Protein AF-0000000068494413 (afdb_homodimer)

Solvent-accessible surface area (backbone atoms only — not comparable to full-atom values): 14839 Å² total; per-residue (Å²): 131,69,35,33,61,30,37,35,32,35,27,62,82,74,73,39,47,40,54,65,33,49,34,35,34,33,69,80,35,75,51,68,90,61,82,79,59,76,64,54,73,66,50,68,52,55,26,34,41,51,22,38,87,73,5,30,30,54,61,69,45,56,41,85,82,59,50,70,68,59,30,54,66,50,29,35,54,95,82,32,62,74,40,69,54,39,11,26,34,34,38,38,38,39,47,34,64,51,34,48,76,71,72,38,80,54,41,33,58,36,46,52,51,43,34,51,37,53,84,78,54,72,81,64,42,29,46,40,35,43,32,46,50,52,32,40,35,37,36,73,42,126,130,70,35,34,61,29,38,34,32,35,27,63,83,73,73,39,47,40,54,66,32,48,34,34,36,33,69,78,34,75,49,67,91,60,82,79,60,75,65,52,75,68,49,69,53,55,24,35,40,52,22,37,87,73,5,29,32,52,60,68,45,57,41,85,83,61,50,71,69,58,30,55,64,51,29,36,53,95,81,32,61,73,39,68,54,38,12,26,34,34,39,37,38,40,47,33,64,51,34,49,76,71,73,38,79,55,42,33,59,36,46,52,51,42,36,51,37,51,85,78,52,70,80,65,42,28,46,38,35,44,32,47,51,52,34,39,36,38,36,73,42,128

Structure (mmCIF, N/CA/C/O backbone):
data_AF-0000000068494413-model_v1
#
loop_
_entity.id
_entity.type
_entity.pdbx_description
1 polymer '5-hydroxyisourate hydrolase'
#
loop_
_atom_site.group_PDB
_atom_site.id
_atom_site.type_symbol
_atom_site.label_atom_id
_atom_site.label_alt_id
_atom_site.label_comp_id
_atom_site.label_asym_id
_atom_site.label_entity_id
_atom_site.label_seq_id
_atom_site.pdbx_PDB_ins_code
_atom_site.Cartn_x
_atom_site.Cartn_y
_atom_site.Cartn_z
_atom_site.occupancy
_atom_site.B_iso_or_equiv
_atom_site.auth_seq_id
_atom_site.auth_comp_id
_atom_site.auth_asym_id
_atom_site.auth_atom_id
_atom_site.pdbx_PDB_model_num
ATOM 1 N N . MET A 1 1 ? -5.133 26.609 8.57 1 76.12 1 MET A N 1
ATOM 2 C CA . MET A 1 1 ? -4.301 26.047 7.516 1 76.12 1 MET A CA 1
ATOM 3 C C . MET A 1 1 ? -4.484 24.531 7.441 1 76.12 1 MET A C 1
ATOM 5 O O . MET A 1 1 ? -4.77 23.875 8.453 1 76.12 1 MET A O 1
ATOM 9 N N . ALA A 1 2 ? -4.41 23.938 6.238 1 83.38 2 ALA A N 1
ATOM 10 C CA . ALA A 1 2 ? -4.594 22.5 6.082 1 83.38 2 ALA A CA 1
ATOM 11 C C . ALA A 1 2 ? -3.562 21.719 6.895 1 83.38 2 ALA A C 1
ATOM 13 O O . ALA A 1 2 ? -2.525 22.266 7.273 1 83.38 2 ALA A O 1
ATOM 14 N N . ASP A 1 3 ? -3.924 20.531 7.266 1 95 3 ASP A N 1
ATOM 15 C CA . ASP A 1 3 ? -3.002 19.641 7.984 1 95 3 ASP A CA 1
ATOM 16 C C . ASP A 1 3 ? -1.733 19.406 7.168 1 95 3 ASP A C 1
ATOM 18 O O . ASP A 1 3 ? -1.715 19.625 5.957 1 95 3 ASP A O 1
ATOM 22 N N . PRO A 1 4 ? -0.658 19.031 7.848 1 95.94 4 PRO A N 1
ATOM 23 C CA . PRO A 1 4 ? 0.634 18.875 7.176 1 95.94 4 PRO A CA 1
ATOM 24 C C . PRO A 1 4 ? 0.603 17.797 6.094 1 95.94 4 PRO A C 1
ATOM 26 O O . PRO A 1 4 ? 1.42 17.828 5.168 1 95.94 4 PRO A O 1
ATOM 29 N N . VAL A 1 5 ? -0.248 16.812 6.141 1 97.69 5 VAL A N 1
ATOM 30 C CA . VAL A 1 5 ? -0.446 15.797 5.113 1 97.69 5 VAL A CA 1
ATOM 31 C C . VAL A 1 5 ? -1.891 15.836 4.621 1 97.69 5 VAL A C 1
ATOM 33 O O . VAL A 1 5 ? -2.828 15.766 5.422 1 97.69 5 VAL A O 1
ATOM 36 N N . THR A 1 6 ? -2.092 15.961 3.367 1 98 6 THR A N 1
ATOM 37 C CA . THR A 1 6 ? -3.414 15.977 2.752 1 98 6 THR A CA 1
ATOM 38 C C . THR A 1 6 ? -3.502 14.938 1.639 1 98 6 THR A C 1
ATOM 40 O O . THR A 1 6 ? -2.48 14.422 1.184 1 98 6 THR A O 1
ATOM 43 N N . CYS A 1 7 ? -4.676 14.586 1.292 1 97.62 7 CYS A N 1
ATOM 44 C CA . CYS A 1 7 ? -4.895 13.594 0.243 1 97.62 7 CYS A CA 1
ATOM 45 C C . CYS A 1 7 ? -5.996 14.039 -0.711 1 97.62 7 CYS A C 1
ATOM 47 O O . CYS A 1 7 ? -6.762 14.953 -0.396 1 97.62 7 CYS A O 1
ATOM 49 N N . HIS A 1 8 ? -6.004 13.422 -1.854 1 98.38 8 HIS A N 1
ATOM 50 C CA . HIS A 1 8 ? -7.031 13.578 -2.877 1 98.38 8 HIS A CA 1
ATOM 51 C C . HIS A 1 8 ? -7.258 12.281 -3.637 1 98.38 8 HIS A C 1
ATOM 53 O O . HIS A 1 8 ? -6.305 11.672 -4.133 1 98.38 8 HIS A O 1
ATOM 59 N N . ILE A 1 9 ? -8.5 11.828 -3.652 1 98.81 9 ILE A N 1
ATOM 60 C CA . ILE A 1 9 ? -8.836 10.656 -4.445 1 98.81 9 ILE A CA 1
ATOM 61 C C . ILE A 1 9 ? -9.656 11.07 -5.664 1 98.81 9 ILE A C 1
ATOM 63 O O . ILE A 1 9 ? -10.711 11.688 -5.527 1 98.81 9 ILE A O 1
ATOM 67 N N . LEU A 1 10 ? -9.125 10.844 -6.801 1 98.81 10 LEU A N 1
ATOM 68 C CA . LEU A 1 10 ? -9.875 10.953 -8.047 1 98.81 10 LEU A CA 1
ATOM 69 C C . LEU A 1 10 ? -10.289 9.578 -8.555 1 98.81 10 LEU A C 1
ATOM 71 O O . LEU A 1 10 ? -9.445 8.703 -8.766 1 98.81 10 LEU A O 1
ATOM 75 N N . ASP A 1 11 ? -11.594 9.352 -8.711 1 98.44 11 ASP A N 1
ATOM 76 C CA . ASP A 1 11 ? -12.102 8.156 -9.391 1 98.44 11 ASP A CA 1
ATOM 77 C C . ASP A 1 11 ? -11.992 8.297 -10.906 1 98.44 11 ASP A C 1
ATOM 79 O O . ASP A 1 11 ? -12.812 8.961 -11.531 1 98.44 11 ASP A O 1
ATOM 83 N N . THR A 1 12 ? -11.078 7.641 -11.43 1 97.94 12 THR A N 1
ATOM 84 C CA . THR A 1 12 ? -10.773 7.832 -12.836 1 97.94 12 THR A CA 1
ATOM 85 C C . THR A 1 12 ? -11.797 7.117 -13.719 1 97.94 12 THR A C 1
ATOM 87 O O . THR A 1 12 ? -11.898 7.395 -14.914 1 97.94 12 THR A O 1
ATOM 90 N N . THR A 1 13 ? -12.586 6.148 -13.172 1 96.38 13 THR A N 1
ATOM 91 C CA . THR A 1 13 ? -13.648 5.5 -13.938 1 96.38 13 THR A CA 1
ATOM 92 C C . THR A 1 13 ? -14.805 6.465 -14.195 1 96.38 13 THR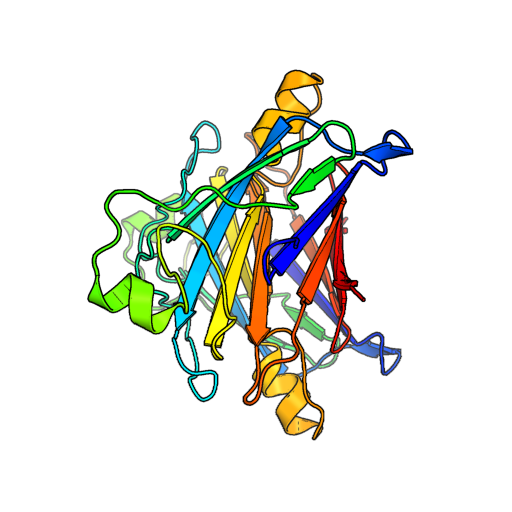 A C 1
ATOM 94 O O . THR A 1 13 ? -15.539 6.312 -15.164 1 96.38 13 THR A O 1
ATOM 97 N N . LYS A 1 14 ? -14.891 7.438 -13.367 1 96.38 14 LYS A N 1
ATOM 98 C CA . LYS A 1 14 ? -15.984 8.398 -13.445 1 96.38 14 LYS A CA 1
ATOM 99 C C . LYS A 1 14 ? -15.477 9.781 -13.852 1 96.38 14 LYS A C 1
ATOM 101 O O . LYS A 1 14 ? -16.25 10.656 -14.227 1 96.38 14 LYS A O 1
ATOM 106 N N . GLY A 1 15 ? -14.211 10.016 -13.734 1 97.31 15 GLY A N 1
ATOM 107 C CA . GLY A 1 15 ? -13.648 11.344 -13.93 1 97.31 15 GLY A CA 1
ATOM 108 C C . GLY A 1 15 ? -14.07 12.336 -12.859 1 97.31 15 GLY A C 1
ATOM 109 O O . GLY A 1 15 ? -14.266 13.516 -13.148 1 97.31 15 GLY A O 1
ATOM 110 N N . LYS A 1 16 ? -14.266 11.82 -11.648 1 98.12 16 LYS A N 1
ATOM 111 C CA . LYS A 1 16 ? -14.766 12.648 -10.562 1 98.12 16 LYS A CA 1
ATOM 112 C C . LYS A 1 16 ? -14.055 12.328 -9.25 1 98.12 16 LYS A C 1
ATOM 114 O O . LYS A 1 16 ? -13.539 11.227 -9.07 1 98.12 16 LYS A O 1
ATOM 119 N N . PRO A 1 17 ? -14.078 13.305 -8.312 1 98.56 17 PRO A N 1
ATOM 120 C CA . PRO A 1 17 ? -13.531 13.023 -6.98 1 98.56 17 PRO A CA 1
ATOM 121 C C . PRO A 1 17 ? -14.305 11.93 -6.246 1 98.56 17 PRO A C 1
ATOM 123 O O . PRO A 1 17 ? -15.523 11.82 -6.406 1 98.56 17 PRO A O 1
ATOM 126 N N . ALA A 1 18 ? -13.656 11.094 -5.562 1 98.56 18 ALA A N 1
ATOM 127 C CA . ALA A 1 18 ? -14.297 10.07 -4.742 1 98.56 18 ALA A CA 1
ATOM 128 C C . ALA A 1 18 ? -14.742 10.648 -3.398 1 98.56 18 ALA A C 1
ATOM 130 O O . ALA A 1 18 ? -13.914 10.953 -2.543 1 98.56 18 ALA A O 1
ATOM 131 N N . PHE A 1 19 ? -15.977 10.773 -3.172 1 97.94 19 PHE A N 1
ATOM 132 C CA . PHE A 1 19 ? -16.594 11.328 -1.974 1 97.94 19 PHE A CA 1
ATOM 133 C C . PHE A 1 19 ? -16.844 10.234 -0.938 1 97.94 19 PHE A C 1
ATOM 135 O O . PHE A 1 19 ? -17.172 9.102 -1.288 1 97.94 19 PHE A O 1
ATOM 142 N N . ASP A 1 20 ? -16.594 10.547 0.355 1 98.19 20 ASP A N 1
ATOM 143 C CA . ASP A 1 20 ? -17.016 9.75 1.504 1 98.19 20 ASP A CA 1
ATOM 144 C C . ASP A 1 20 ? -16.219 8.453 1.604 1 98.19 20 ASP A C 1
ATOM 146 O O . ASP A 1 20 ? -16.766 7.414 1.995 1 98.19 20 ASP A O 1
ATOM 150 N N . VAL A 1 21 ? -15.023 8.445 1.211 1 98.12 21 VAL A N 1
ATOM 151 C CA . VAL A 1 21 ? -14.133 7.309 1.411 1 98.12 21 VAL A CA 1
ATOM 152 C C . VAL A 1 21 ? -13.516 7.379 2.807 1 98.12 21 VAL A C 1
ATOM 154 O O . VAL A 1 21 ? -12.93 8.398 3.186 1 98.12 21 VAL A O 1
ATOM 157 N N . ASP A 1 22 ? -13.617 6.305 3.617 1 97.19 22 ASP A N 1
ATOM 158 C CA . ASP A 1 22 ? -12.961 6.211 4.918 1 97.19 22 ASP A CA 1
ATOM 159 C C . ASP A 1 22 ? -11.453 6.07 4.766 1 97.19 22 ASP A C 1
ATOM 161 O O . ASP A 1 22 ? -10.977 5.219 4.012 1 97.19 22 ASP A O 1
ATOM 165 N N . CYS A 1 23 ? -10.703 6.91 5.484 1 97.94 23 CYS A N 1
ATOM 166 C CA . CYS A 1 23 ? -9.25 6.875 5.434 1 97.94 23 CYS A CA 1
ATOM 167 C C . CYS A 1 23 ? -8.656 6.93 6.84 1 97.94 23 CYS A C 1
ATOM 169 O O . CYS A 1 23 ? -9.289 7.438 7.766 1 97.94 23 CYS A O 1
ATOM 171 N N . ALA A 1 24 ? -7.48 6.352 6.98 1 97.06 24 ALA A N 1
ATOM 172 C CA . ALA A 1 24 ? -6.727 6.359 8.234 1 97.06 24 ALA A CA 1
ATOM 173 C C . ALA A 1 24 ? -5.25 6.66 7.98 1 97.06 24 ALA A C 1
ATOM 175 O O . ALA A 1 24 ? -4.691 6.254 6.961 1 97.06 24 ALA A O 1
ATOM 176 N N . ILE A 1 25 ? -4.656 7.352 8.898 1 96.94 25 ILE A N 1
ATOM 177 C CA . ILE A 1 25 ? -3.234 7.66 8.773 1 96.94 25 ILE A CA 1
ATOM 178 C C . ILE A 1 25 ? -2.486 7.145 10.008 1 96.94 25 ILE A C 1
ATOM 180 O O . ILE A 1 25 ? -2.986 7.246 11.133 1 96.94 25 ILE A O 1
ATOM 184 N N . PHE A 1 26 ? -1.31 6.562 9.727 1 95.5 26 PHE A N 1
ATOM 185 C CA . PHE A 1 26 ? -0.462 5.883 10.703 1 95.5 26 PHE A CA 1
ATOM 186 C C . PHE A 1 26 ? 0.95 6.457 10.68 1 95.5 26 PHE A C 1
ATOM 188 O O . PHE A 1 26 ? 1.398 6.98 9.656 1 95.5 26 PHE A O 1
ATOM 195 N N . GLN A 1 27 ? 1.569 6.406 11.789 1 94.5 27 GLN A N 1
ATOM 196 C CA . GLN A 1 27 ? 3.027 6.445 11.82 1 94.5 27 GLN A CA 1
ATOM 197 C C . GLN A 1 27 ? 3.609 5.059 12.086 1 94.5 27 GLN A C 1
ATOM 199 O O . GLN A 1 27 ? 3.367 4.469 13.141 1 94.5 27 GLN A O 1
ATOM 204 N N . LEU A 1 28 ? 4.324 4.578 11.125 1 92.56 28 LEU A N 1
ATOM 205 C CA . LEU A 1 28 ? 4.875 3.234 11.25 1 92.56 28 LEU A CA 1
ATOM 206 C C .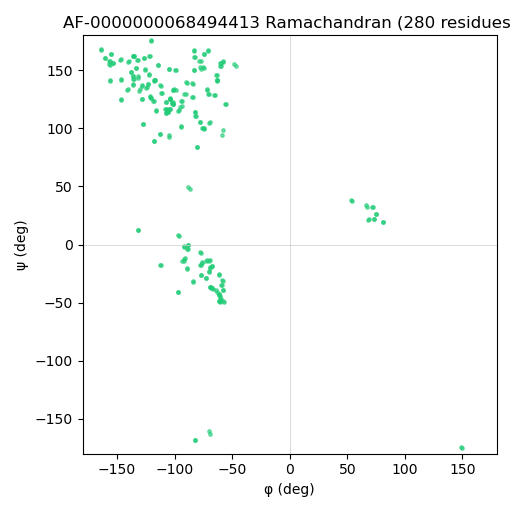 LEU A 1 28 ? 6.188 3.254 12.031 1 92.56 28 LEU A C 1
ATOM 208 O O . LEU A 1 28 ? 6.539 2.273 12.688 1 92.56 28 LEU A O 1
ATOM 212 N N . SER A 1 29 ? 6.926 4.34 11.898 1 92.81 29 SER A N 1
ATOM 213 C CA . SER A 1 29 ? 8.188 4.566 12.594 1 92.81 29 SER A CA 1
ATOM 214 C C . SER A 1 29 ? 8.492 6.059 12.703 1 92.81 29 SER A C 1
ATOM 216 O O . SER A 1 29 ? 8.289 6.812 11.758 1 92.81 29 SER A O 1
ATOM 218 N N . PRO A 1 30 ? 9.047 6.473 13.875 1 93.25 30 PRO A N 1
ATOM 219 C CA . PRO A 1 30 ? 9.445 7.879 14 1 93.25 30 PRO A CA 1
ATOM 220 C C . PRO A 1 30 ? 10.758 8.188 13.297 1 93.25 30 PRO A C 1
ATOM 222 O O . PRO A 1 30 ? 11.148 9.352 13.188 1 93.25 30 PRO A O 1
ATOM 225 N N . SER A 1 31 ? 11.391 7.145 12.812 1 92.38 31 SER A N 1
ATOM 226 C CA . SER A 1 31 ? 12.664 7.305 12.109 1 92.38 31 SER A CA 1
ATOM 227 C C . SER A 1 31 ? 12.586 6.75 10.695 1 92.38 31 SER A C 1
ATOM 229 O O . SER A 1 31 ? 11.922 5.738 10.453 1 92.38 31 SER A O 1
ATOM 231 N N . VAL A 1 32 ? 13.328 7.434 9.789 1 90.31 32 VAL A N 1
ATOM 232 C CA . VAL A 1 32 ? 13.406 6.961 8.406 1 90.31 32 VAL A CA 1
ATOM 233 C C . VAL A 1 32 ? 14.609 6.031 8.242 1 90.31 32 VAL A C 1
ATOM 235 O O . VAL A 1 32 ? 14.758 5.379 7.211 1 90.31 32 VAL A O 1
ATOM 238 N N . ASP A 1 33 ? 15.492 6.055 9.25 1 84.94 33 ASP A N 1
ATOM 239 C CA . ASP A 1 33 ? 16.703 5.227 9.211 1 84.94 33 ASP A CA 1
ATOM 240 C C . ASP A 1 33 ? 16.422 3.842 9.797 1 84.94 33 ASP A C 1
ATOM 242 O O . ASP A 1 33 ? 17.062 3.441 10.781 1 84.94 33 ASP A O 1
ATOM 246 N N . VAL A 1 34 ? 15.414 3.211 9.375 1 79.19 34 VAL A N 1
ATOM 247 C CA . VAL A 1 34 ? 15.031 1.873 9.812 1 79.19 34 VAL A CA 1
ATOM 248 C C . VAL A 1 34 ? 14.625 1.031 8.602 1 79.19 34 VAL A C 1
ATOM 250 O O . VAL A 1 34 ? 14.227 1.57 7.566 1 79.19 34 VAL A O 1
ATOM 253 N N . VAL A 1 35 ? 15 -0.133 8.711 1 72.19 35 VAL A N 1
ATOM 254 C CA . VAL A 1 35 ? 14.484 -1.085 7.73 1 72.19 35 VAL A CA 1
ATOM 255 C C . VAL A 1 35 ? 13.242 -1.777 8.281 1 72.19 35 VAL A C 1
ATOM 257 O O . VAL A 1 35 ? 13.32 -2.5 9.281 1 72.19 35 VAL A O 1
ATOM 260 N N . LEU A 1 36 ? 12.148 -1.303 7.816 1 70.25 36 LEU A N 1
ATOM 261 C CA . LEU A 1 36 ? 10.938 -2.014 8.211 1 70.25 36 LEU A CA 1
ATOM 262 C C . LEU A 1 36 ? 10.812 -3.332 7.457 1 70.25 36 LEU A C 1
ATOM 264 O O . LEU A 1 36 ? 10.578 -3.34 6.242 1 70.25 36 LEU A O 1
ATOM 268 N N . ASP A 1 37 ? 11.156 -4.328 8.109 1 76.25 37 ASP A N 1
ATOM 269 C CA . ASP A 1 37 ? 11.078 -5.656 7.508 1 76.25 37 ASP A CA 1
ATOM 270 C C . ASP A 1 37 ? 9.625 -6.078 7.312 1 76.25 37 ASP A C 1
ATOM 272 O O . ASP A 1 37 ? 8.734 -5.234 7.176 1 76.25 37 ASP A O 1
ATOM 276 N N . ASN A 1 38 ? 9.406 -7.293 7.121 1 74.12 38 ASN A N 1
ATOM 277 C CA . ASN A 1 38 ? 8.094 -7.824 6.77 1 74.12 38 ASN A CA 1
ATOM 278 C C . ASN A 1 38 ? 7.133 -7.77 7.949 1 74.12 38 ASN A C 1
ATOM 280 O O . ASN A 1 38 ? 5.918 -7.879 7.773 1 74.12 38 ASN A O 1
ATOM 284 N N . GLU A 1 39 ? 7.727 -7.52 9.125 1 65.69 39 GLU A N 1
ATOM 285 C CA . GLU A 1 39 ? 6.848 -7.477 10.289 1 65.69 39 GLU A CA 1
ATOM 286 C C . GLU A 1 39 ? 6.617 -6.043 10.758 1 65.69 39 GLU A C 1
ATOM 288 O O . GLU A 1 39 ? 7.57 -5.328 11.078 1 65.69 39 GLU A O 1
ATOM 293 N N . ILE A 1 40 ? 5.613 -5.5 10.273 1 63.56 40 ILE A N 1
ATOM 294 C CA . ILE A 1 40 ? 5.262 -4.184 10.789 1 63.56 40 ILE A CA 1
ATOM 295 C C . ILE A 1 40 ? 4.25 -4.332 11.922 1 63.56 40 ILE A C 1
ATOM 297 O O . ILE A 1 40 ? 3.33 -5.148 11.844 1 63.56 40 ILE A O 1
ATOM 301 N N . GLY A 1 41 ? 4.594 -3.906 13.062 1 60.69 41 GLY A N 1
ATOM 302 C CA . GLY A 1 41 ? 3.711 -4.008 14.211 1 60.69 41 GLY A CA 1
ATOM 303 C C . GLY A 1 41 ? 2.299 -3.529 13.93 1 60.69 41 GLY A C 1
ATOM 304 O O . GLY A 1 41 ? 2.023 -3 12.844 1 60.69 41 GLY A O 1
ATOM 305 N N . ASN A 1 42 ? 1.448 -4.105 14.75 1 62.75 42 ASN A N 1
ATOM 306 C CA . ASN A 1 42 ? 0.066 -3.637 14.758 1 62.75 42 ASN A CA 1
ATOM 307 C C . ASN A 1 42 ? -0.022 -2.15 15.094 1 62.75 42 ASN A C 1
ATOM 309 O O . ASN A 1 42 ? 0.204 -1.754 16.234 1 62.75 42 ASN A O 1
ATOM 313 N N . GLU A 1 43 ? -0.062 -1.424 14.07 1 73.38 43 GLU A N 1
ATOM 314 C CA . GLU A 1 43 ? -0.164 -0.002 14.383 1 73.38 43 GLU A CA 1
ATOM 315 C C . GLU A 1 43 ? -1.607 0.483 14.281 1 73.38 43 GLU A C 1
ATOM 317 O O . GLU A 1 43 ? -2.357 0.039 13.414 1 73.38 43 GLU A O 1
ATOM 322 N N . ARG A 1 44 ? -1.95 1.166 15.273 1 87.88 44 ARG A N 1
ATOM 323 C CA . ARG A 1 44 ? -3.213 1.897 15.258 1 87.88 44 ARG A CA 1
ATOM 324 C C . ARG A 1 44 ? -3.051 3.258 14.594 1 87.88 44 ARG A C 1
ATOM 326 O O . ARG A 1 44 ? -2.039 3.936 14.789 1 87.88 44 ARG A O 1
ATOM 333 N N . PRO A 1 45 ? -4.102 3.564 13.797 1 94.88 45 PRO A N 1
ATOM 334 C CA . PRO A 1 45 ? -4.016 4.914 13.242 1 94.88 45 PRO A CA 1
ATOM 335 C C . PRO A 1 45 ? -4.07 6.004 14.312 1 94.88 45 PRO A C 1
ATOM 337 O O . PRO A 1 45 ? -4.77 5.848 15.312 1 94.88 45 PRO A O 1
ATOM 340 N N . PHE A 1 46 ? -3.371 7.066 14.109 1 95.75 46 PHE A N 1
ATOM 341 C CA . PHE A 1 46 ? -3.445 8.172 15.062 1 95.75 46 PHE A CA 1
ATOM 342 C C . PHE A 1 46 ? -4.523 9.164 14.648 1 95.75 46 PHE A C 1
ATOM 344 O O . PHE A 1 46 ? -4.906 10.039 15.438 1 95.75 46 PHE A O 1
ATOM 351 N N . ALA A 1 47 ? -5.016 9.031 13.445 1 97.06 47 ALA A N 1
ATOM 352 C CA . ALA A 1 47 ? -6.102 9.898 12.984 1 97.06 47 ALA A CA 1
ATOM 353 C C . ALA A 1 47 ? -6.887 9.234 11.859 1 97.06 47 ALA A C 1
ATOM 355 O O . ALA A 1 47 ? -6.398 8.312 11.211 1 97.06 47 ALA A O 1
ATOM 356 N N . VAL A 1 48 ? -8.102 9.648 11.648 1 97.12 48 VAL A N 1
ATOM 357 C CA . VAL A 1 48 ? -8.977 9.164 10.586 1 97.12 48 VAL A CA 1
ATOM 358 C C . VAL A 1 48 ? -9.68 10.344 9.922 1 97.12 48 VAL A C 1
ATOM 360 O O . VAL A 1 48 ? -9.68 11.453 10.453 1 97.12 48 VAL A O 1
ATOM 363 N N . ALA A 1 49 ? -10.195 10.117 8.758 1 98.12 49 ALA A N 1
ATOM 364 C CA . ALA A 1 49 ? -11.008 11.109 8.062 1 98.12 49 ALA A CA 1
ATOM 365 C C . ALA A 1 49 ? -11.797 10.477 6.922 1 98.12 49 ALA A C 1
ATOM 367 O O . ALA A 1 49 ? -11.594 9.297 6.602 1 98.12 49 ALA A O 1
ATOM 368 N N . LYS A 1 50 ? -12.734 11.211 6.395 1 98.31 50 LYS A N 1
ATOM 369 C CA . LYS A 1 50 ? -13.43 10.891 5.148 1 98.31 50 LYS A CA 1
ATOM 370 C C . LYS A 1 50 ? -13.172 11.961 4.09 1 98.31 50 LYS A C 1
ATOM 372 O O . LYS A 1 50 ? -13.086 13.148 4.406 1 98.31 50 LYS A O 1
ATOM 377 N N . THR A 1 51 ? -13.023 11.477 2.865 1 98.69 51 THR A N 1
ATOM 378 C CA . THR A 1 51 ? -12.883 12.469 1.808 1 98.69 51 THR A CA 1
ATOM 379 C C . THR A 1 51 ? -14.156 13.312 1.69 1 98.69 51 THR A C 1
ATOM 381 O O . THR A 1 51 ? -15.266 12.805 1.843 1 98.69 51 THR A O 1
ATOM 384 N N . ASN A 1 52 ? -13.961 14.586 1.44 1 98.44 52 ASN A N 1
ATOM 385 C CA . ASN A 1 52 ? -15.094 15.484 1.242 1 98.44 52 ASN A CA 1
ATOM 386 C C . ASN A 1 52 ? -15.617 15.414 -0.188 1 98.44 52 ASN A C 1
ATOM 388 O O . ASN A 1 52 ? -15.273 14.5 -0.938 1 98.44 52 ASN A O 1
ATOM 392 N N . ASP A 1 53 ? -16.5 16.375 -0.561 1 97.81 53 ASP A N 1
ATOM 393 C CA . ASP A 1 53 ? -17.172 16.328 -1.855 1 97.81 53 ASP A CA 1
ATOM 394 C C . ASP A 1 53 ? -16.188 16.594 -2.994 1 97.81 53 ASP A C 1
ATOM 396 O O . ASP A 1 53 ? -16.484 16.312 -4.156 1 97.81 53 ASP A O 1
ATOM 400 N N . ASP A 1 54 ? -14.984 17.094 -2.697 1 98.19 54 ASP A N 1
ATOM 401 C CA . ASP A 1 54 ? -13.922 17.266 -3.682 1 98.19 54 ASP A CA 1
ATOM 402 C C . ASP A 1 54 ? -12.953 16.078 -3.658 1 98.19 54 ASP A C 1
ATOM 404 O O . ASP A 1 54 ? -11.883 16.141 -4.27 1 98.19 54 ASP A O 1
ATOM 408 N N . GLY A 1 55 ? -13.297 15.047 -2.896 1 98.69 55 GLY A N 1
ATOM 409 C CA . GLY A 1 55 ? -12.43 13.883 -2.795 1 98.69 55 GLY A CA 1
ATOM 410 C C . GLY A 1 55 ? -11.18 14.133 -1.975 1 98.69 55 GLY A C 1
ATOM 411 O O . GLY A 1 55 ? -10.172 13.445 -2.145 1 98.69 55 GLY A O 1
ATOM 412 N N . ARG A 1 56 ? -11.211 15.164 -1.082 1 98.62 56 ARG A N 1
ATOM 413 C CA . ARG A 1 56 ? -10.016 15.602 -0.367 1 98.62 56 ARG A CA 1
ATOM 414 C C . ARG A 1 56 ? -10.156 15.352 1.131 1 98.62 56 ARG A C 1
ATOM 416 O O . ARG A 1 56 ? -11.266 15.219 1.646 1 98.62 56 ARG A O 1
ATOM 423 N N . ILE A 1 57 ? -9.055 15.211 1.774 1 98.19 57 ILE A N 1
ATOM 424 C CA . ILE A 1 57 ? -8.914 15.273 3.225 1 98.19 57 ILE A CA 1
ATOM 425 C C . ILE A 1 57 ? -8 16.422 3.607 1 98.19 57 ILE A C 1
ATOM 427 O O . ILE A 1 57 ? -6.777 16.266 3.654 1 98.19 57 ILE A O 1
ATOM 431 N N . PRO A 1 58 ? -8.562 17.578 3.803 1 96.94 58 PRO A N 1
ATOM 432 C CA . PRO A 1 58 ? -7.734 18.688 4.238 1 96.94 58 PRO A CA 1
ATOM 433 C C . PRO A 1 58 ? -7.379 18.625 5.723 1 96.94 58 PRO A C 1
ATOM 435 O O . PRO A 1 58 ? -6.375 19.203 6.148 1 96.94 58 PRO A O 1
ATOM 438 N N . TYR A 1 59 ? -8.281 17.938 6.496 1 96.88 59 TYR A N 1
ATOM 439 C CA . TYR A 1 59 ? -8.102 17.844 7.941 1 96.88 59 TYR A CA 1
ATOM 440 C C . TYR A 1 59 ? -8.375 16.438 8.43 1 96.88 59 TYR A C 1
ATOM 442 O O . TYR A 1 59 ? -9.344 15.797 8.008 1 96.88 59 TYR A O 1
ATOM 450 N N . TRP A 1 60 ? -7.551 16 9.289 1 97.88 60 TRP A N 1
ATOM 451 C CA . TRP A 1 60 ? -7.707 14.688 9.922 1 97.88 60 TRP A CA 1
ATOM 452 C C . TRP A 1 60 ? -8.352 14.828 11.297 1 97.88 60 TRP A C 1
ATOM 454 O O . TRP A 1 60 ? -8.203 15.852 11.961 1 97.88 60 TRP A O 1
ATOM 464 N N . ILE A 1 61 ? -9.078 13.805 11.68 1 97.5 61 ILE A N 1
ATOM 465 C CA . ILE A 1 61 ? -9.641 13.727 13.023 1 97.5 61 ILE A CA 1
ATOM 466 C C . ILE A 1 61 ? -8.734 12.883 13.914 1 97.5 61 ILE A C 1
ATOM 468 O O . ILE A 1 61 ? -8.633 11.664 13.742 1 97.5 61 ILE A O 1
ATOM 472 N N . ILE A 1 62 ? -8.172 13.508 14.898 1 97.56 62 ILE A N 1
ATOM 473 C CA . ILE A 1 62 ? -7.203 12.859 15.773 1 97.56 62 ILE A CA 1
ATOM 474 C C . ILE A 1 62 ? -7.914 11.852 16.672 1 97.56 62 ILE A C 1
ATOM 476 O O . ILE A 1 62 ? -8.992 12.125 17.203 1 97.56 62 ILE A O 1
ATOM 480 N N . ASP A 1 63 ? -7.305 10.672 16.734 1 95.75 63 ASP A N 1
ATOM 481 C CA . ASP A 1 63 ? -7.82 9.688 17.688 1 95.75 63 ASP A CA 1
ATOM 482 C C . ASP A 1 63 ? -7.852 10.25 19.109 1 95.75 63 ASP A C 1
ATOM 484 O O . ASP A 1 63 ? -6.809 10.586 19.672 1 95.75 63 ASP A O 1
ATOM 488 N N . PRO A 1 64 ? -8.969 10.289 19.703 1 93.69 64 PRO A N 1
ATOM 489 C CA . PRO A 1 64 ? -9.039 10.859 21.062 1 93.69 64 PRO A CA 1
ATOM 490 C C . PRO A 1 64 ? -8.305 10.008 22.094 1 93.69 64 PRO A C 1
ATOM 492 O O . PRO A 1 64 ? -8.023 10.484 23.203 1 93.69 64 PRO A O 1
ATOM 495 N N . LYS A 1 65 ? -8.023 8.758 21.828 1 93.31 65 LYS A N 1
ATOM 496 C CA . LYS A 1 65 ? -7.363 7.863 22.766 1 93.31 65 LYS A CA 1
ATOM 497 C C . LYS A 1 65 ? -5.848 7.953 22.641 1 93.31 65 LYS A C 1
ATOM 499 O O . LYS A 1 65 ? -5.117 7.27 23.359 1 93.31 65 LYS A O 1
ATOM 504 N N . LEU A 1 66 ? -5.426 8.805 21.719 1 93.88 66 LEU A N 1
ATOM 505 C CA . LEU A 1 66 ? -3.984 8.961 21.562 1 93.88 66 LEU A CA 1
ATOM 506 C C . LEU A 1 66 ? -3.355 9.555 22.812 1 93.88 66 LEU A C 1
ATOM 508 O O . LEU A 1 66 ? -3.818 10.586 23.312 1 93.88 66 LEU A O 1
ATOM 512 N N . ASN A 1 67 ? -2.32 8.906 23.312 1 92.31 67 ASN A N 1
ATOM 513 C CA . ASN A 1 67 ? -1.709 9.422 24.531 1 92.31 67 ASN A CA 1
ATOM 514 C C . ASN A 1 67 ? -0.875 10.672 24.266 1 92.31 67 ASN A C 1
ATOM 516 O O . ASN A 1 67 ? -0.529 10.953 23.109 1 92.31 67 ASN A O 1
ATOM 520 N N . LYS A 1 68 ? -0.554 11.398 25.359 1 93.06 68 LYS A N 1
ATOM 521 C CA . LYS A 1 68 ? 0.111 12.695 25.266 1 93.06 68 LYS A CA 1
ATOM 522 C C . LYS A 1 68 ? 1.502 12.547 24.641 1 93.06 68 LYS A C 1
ATOM 524 O O . LYS A 1 68 ? 1.932 13.391 23.859 1 93.06 68 LYS A O 1
ATOM 529 N N . GLY A 1 69 ? 2.26 11.523 24.984 1 94.12 69 GLY A N 1
ATOM 530 C CA . GLY A 1 69 ? 3.584 11.289 24.438 1 94.12 69 GLY A CA 1
ATOM 531 C C . GLY A 1 69 ? 3.58 11.117 22.922 1 94.12 69 GLY A C 1
ATOM 532 O O . GLY A 1 69 ? 4.398 11.711 22.219 1 94.12 69 GLY A O 1
ATOM 533 N N . LYS A 1 70 ? 2.639 10.289 22.531 1 94.19 70 LYS A N 1
ATOM 534 C CA . LYS A 1 70 ? 2.521 10.062 21.094 1 94.19 70 LYS A CA 1
ATOM 535 C C . LYS A 1 70 ? 2.062 11.328 20.375 1 94.19 70 LYS A C 1
ATOM 537 O O . LYS A 1 70 ? 2.479 11.594 19.234 1 94.19 70 LYS A O 1
ATOM 542 N N . GLN A 1 71 ? 1.199 12.086 20.922 1 95.06 71 GLN A N 1
ATOM 543 C CA . GLN A 1 71 ? 0.779 13.359 20.359 1 95.06 71 GLN A CA 1
ATOM 544 C C . GLN A 1 71 ? 1.971 14.289 20.156 1 95.06 71 GLN A C 1
ATOM 546 O O . GLN A 1 71 ? 2.133 14.875 19.078 1 95.06 71 GLN A O 1
ATOM 551 N N . GLU A 1 72 ? 2.75 14.414 21.156 1 94.62 72 GLU A N 1
ATOM 552 C CA . GLU A 1 72 ? 3.932 15.266 21.078 1 94.62 72 GLU A CA 1
ATOM 553 C C . GLU A 1 72 ? 4.891 14.781 19.984 1 94.62 72 GLU A C 1
ATOM 555 O O . GLU A 1 72 ? 5.414 15.586 19.219 1 94.62 72 GLU A O 1
ATOM 560 N N . GLU A 1 73 ? 5.113 13.508 19.922 1 95.19 73 GLU A N 1
ATOM 561 C CA . GLU A 1 73 ? 5.996 12.906 18.922 1 95.19 73 GLU A CA 1
ATOM 562 C C . GLU A 1 73 ? 5.52 13.211 17.516 1 95.19 73 GLU A C 1
ATOM 564 O O . GLU A 1 73 ? 6.332 13.422 16.609 1 95.19 73 GLU A O 1
ATOM 569 N N . LEU A 1 74 ? 4.238 13.273 17.359 1 96.06 74 LEU A N 1
ATOM 570 C CA . LEU A 1 74 ? 3.637 13.414 16.047 1 96.06 74 LEU A CA 1
ATOM 571 C C . LEU A 1 74 ? 3.418 14.883 15.703 1 96.06 74 LEU A C 1
ATOM 573 O O . LEU A 1 74 ? 2.924 15.211 14.617 1 96.06 74 LEU A O 1
ATOM 577 N N . GLY A 1 75 ? 3.766 15.773 16.641 1 95.62 75 GLY A N 1
ATOM 578 C CA . GLY A 1 75 ? 3.578 17.203 16.406 1 95.62 75 GLY A CA 1
ATOM 579 C C . GLY A 1 75 ? 2.131 17.641 16.516 1 95.62 75 GLY A C 1
ATOM 580 O O . GLY A 1 75 ? 1.713 18.594 15.867 1 95.62 75 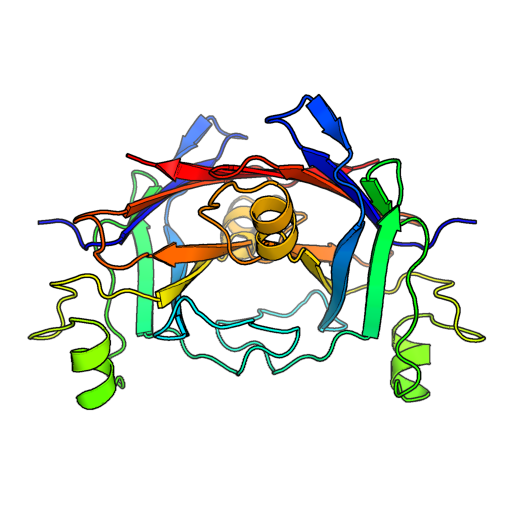GLY A O 1
ATOM 581 N N . ILE A 1 76 ? 1.313 16.906 17.297 1 96.25 76 ILE A N 1
ATOM 582 C CA . ILE A 1 76 ? -0.091 17.219 17.547 1 96.25 76 ILE A CA 1
ATOM 583 C C . ILE A 1 76 ? -0.223 18.047 18.812 1 96.25 76 ILE A C 1
ATOM 585 O O . ILE A 1 76 ? 0.329 17.688 19.859 1 96.25 76 ILE A O 1
ATOM 589 N N . LYS A 1 77 ? -0.832 19.203 18.688 1 93.75 77 LYS A N 1
ATOM 590 C CA . LYS A 1 77 ? -1.1 20.109 19.797 1 93.75 77 LYS A CA 1
ATOM 591 C C . LYS A 1 77 ? -2.557 20.562 19.797 1 93.75 77 LYS A C 1
ATOM 593 O O . LYS A 1 77 ? -3.092 20.953 18.766 1 93.75 77 LYS A O 1
ATOM 598 N N . ASP A 1 78 ? -3.174 20.484 20.969 1 91.75 78 ASP A N 1
ATOM 599 C CA . ASP A 1 78 ? -4.562 20.906 21.141 1 91.75 78 ASP A CA 1
ATOM 600 C C . ASP A 1 78 ? -5.473 20.203 20.141 1 91.75 78 ASP A C 1
ATOM 602 O O . ASP A 1 78 ? -6.277 20.844 19.453 1 91.75 78 ASP A O 1
ATOM 606 N N . ASP A 1 79 ? -5.207 18.891 19.844 1 89.31 79 ASP A N 1
ATOM 607 C CA . ASP A 1 79 ? -5.98 18 19 1 89.31 79 ASP A CA 1
ATOM 608 C C . ASP A 1 79 ? -5.91 18.422 17.531 1 89.31 79 ASP A C 1
ATOM 610 O O . ASP A 1 79 ? -6.824 18.141 16.75 1 89.31 79 ASP A O 1
ATOM 614 N N . LYS A 1 80 ? -4.871 19.141 17.297 1 93.75 80 LYS A N 1
ATOM 615 C CA . LYS A 1 80 ? -4.609 19.547 15.914 1 93.75 80 LYS A CA 1
ATOM 616 C C . LYS A 1 80 ? -3.213 19.125 15.469 1 93.75 80 LYS A C 1
ATOM 618 O O . LYS A 1 80 ? -2.25 19.25 16.234 1 93.75 80 LYS A O 1
ATOM 623 N N . TRP A 1 81 ? -3.184 18.594 14.32 1 95.94 81 TRP A N 1
ATOM 624 C CA . TRP A 1 81 ? -1.884 18.25 13.75 1 95.94 81 TRP A CA 1
ATOM 625 C C . TRP A 1 81 ? -1.158 19.5 13.25 1 95.94 81 TRP A C 1
ATOM 627 O O . TRP A 1 81 ? -1.369 19.922 12.109 1 95.94 81 TRP A O 1
ATOM 637 N N . LYS A 1 82 ? -0.247 20.016 13.977 1 92.5 82 LYS A N 1
ATOM 638 C CA . LYS A 1 82 ? 0.32 21.344 13.742 1 92.5 82 LYS A CA 1
ATOM 639 C C . LYS A 1 82 ? 1.63 21.25 12.961 1 92.5 82 LYS A C 1
ATOM 641 O O . LYS A 1 82 ? 1.901 22.078 12.094 1 92.5 82 LYS A O 1
ATOM 646 N N . THR A 1 83 ? 2.408 20.266 13.336 1 93.38 83 THR A N 1
ATOM 647 C CA . THR A 1 83 ? 3.723 20.125 12.719 1 93.38 83 THR A CA 1
ATOM 648 C C . THR A 1 83 ? 3.963 18.688 12.266 1 93.38 83 THR A C 1
ATOM 650 O O . THR A 1 83 ? 3.549 17.75 12.945 1 93.38 83 THR A O 1
ATOM 653 N N . LEU A 1 84 ? 4.621 18.625 11.156 1 95 84 LEU A N 1
ATOM 654 C CA . LEU A 1 84 ? 4.988 17.312 10.648 1 95 84 LEU A CA 1
ATOM 655 C C . LEU A 1 84 ? 6.359 16.891 11.172 1 95 84 LEU A C 1
ATOM 657 O O . LEU A 1 84 ? 7.305 17.672 11.148 1 95 84 LEU A O 1
ATOM 661 N N . THR A 1 85 ? 6.465 15.703 11.719 1 96.38 85 THR A N 1
ATOM 662 C CA . THR A 1 85 ? 7.734 15.148 12.18 1 96.38 85 THR A CA 1
ATOM 663 C C . THR A 1 85 ? 8.25 14.086 11.211 1 96.38 85 THR A C 1
ATOM 665 O O . THR A 1 85 ? 7.465 13.461 10.5 1 96.38 85 THR A O 1
ATOM 668 N N . PRO A 1 86 ? 9.555 13.938 11.141 1 96.62 86 PRO A N 1
ATOM 669 C CA . PRO A 1 86 ? 10.109 12.898 10.273 1 96.62 86 PRO A CA 1
ATOM 670 C C . PRO A 1 86 ? 9.648 11.492 10.664 1 96.62 86 PRO A C 1
ATOM 672 O O . PRO A 1 86 ? 9.281 11.258 11.812 1 96.62 86 PRO A O 1
ATOM 675 N N . GLY A 1 87 ? 9.688 10.586 9.672 1 96.06 87 GLY A N 1
ATOM 676 C CA . GLY A 1 87 ? 9.32 9.195 9.938 1 96.06 87 GLY A CA 1
ATOM 677 C C . GLY A 1 87 ? 8.711 8.508 8.734 1 96.06 87 GLY A C 1
ATOM 678 O O . GLY A 1 87 ? 8.758 9.031 7.621 1 96.06 87 GLY A O 1
ATOM 679 N N . ILE A 1 88 ? 8.273 7.309 8.953 1 95.5 88 ILE A N 1
ATOM 680 C CA . ILE A 1 88 ? 7.559 6.516 7.961 1 95.5 88 ILE A CA 1
ATOM 681 C C . ILE A 1 88 ? 6.066 6.504 8.281 1 95.5 88 ILE A C 1
ATOM 683 O O . ILE A 1 88 ? 5.672 6.164 9.398 1 95.5 88 ILE A O 1
ATOM 687 N N . TYR A 1 89 ? 5.285 6.891 7.309 1 95.81 89 TYR A N 1
ATOM 688 C CA . TYR A 1 89 ? 3.846 7.027 7.48 1 95.81 89 TYR A CA 1
ATOM 689 C C . TYR A 1 89 ? 3.092 6.145 6.492 1 95.81 89 TYR A C 1
ATOM 691 O O . TYR A 1 89 ? 3.674 5.648 5.527 1 95.81 89 TYR A O 1
ATOM 699 N N . LYS A 1 90 ? 1.85 5.941 6.812 1 96.44 90 LYS A N 1
ATOM 700 C CA . LYS A 1 90 ? 0.934 5.18 5.969 1 96.44 90 LYS A CA 1
ATOM 701 C C . LYS A 1 90 ? -0.457 5.805 5.961 1 96.44 90 LYS A C 1
ATOM 703 O O . LYS A 1 90 ? -0.963 6.219 7.004 1 96.44 90 LYS A O 1
ATOM 708 N N . ILE A 1 91 ? -0.999 5.934 4.809 1 97.19 91 ILE A N 1
ATOM 709 C CA . ILE A 1 91 ? -2.426 6.211 4.695 1 97.19 91 ILE A CA 1
ATOM 710 C C . ILE A 1 91 ? -3.145 4.996 4.121 1 97.19 91 ILE A C 1
ATOM 712 O O . ILE A 1 91 ? -2.697 4.414 3.127 1 97.19 91 ILE A O 1
ATOM 716 N N . ARG A 1 92 ? -4.211 4.582 4.762 1 96.88 92 ARG A N 1
ATOM 717 C CA . ARG A 1 92 ? -5.094 3.535 4.258 1 96.88 92 ARG A CA 1
ATOM 718 C C . ARG A 1 92 ? -6.379 4.129 3.697 1 96.88 92 ARG A C 1
ATOM 720 O O . ARG A 1 92 ? -7.07 4.887 4.383 1 96.88 92 ARG A O 1
ATOM 727 N N . PHE A 1 93 ? -6.699 3.822 2.496 1 97.69 93 PHE A N 1
ATOM 728 C CA . PHE A 1 93 ? -7.945 4.203 1.837 1 97.69 93 PHE A CA 1
ATOM 729 C C . PHE A 1 93 ? -8.883 3.006 1.719 1 97.69 93 PHE A C 1
ATOM 731 O O . PHE A 1 93 ? -8.602 2.064 0.973 1 97.69 93 PHE A O 1
ATOM 738 N N . HIS A 1 94 ? -9.977 3.027 2.377 1 96.5 94 HIS A N 1
ATOM 739 C CA . HIS A 1 94 ? -10.953 1.943 2.314 1 96.5 94 HIS A CA 1
ATOM 740 C C . HIS A 1 94 ? -11.82 2.055 1.065 1 96.5 94 HIS A C 1
ATOM 742 O O . HIS A 1 94 ? -13 2.393 1.154 1 96.5 94 HIS A O 1
ATOM 748 N N . VAL A 1 95 ? -11.289 1.534 -0.003 1 97.06 95 VAL A N 1
ATOM 749 C CA . VAL A 1 95 ? -11.883 1.83 -1.305 1 97.06 95 VAL A CA 1
ATOM 750 C C . VAL A 1 95 ? -12.969 0.81 -1.623 1 97.06 95 VAL A C 1
ATOM 752 O O . VAL A 1 95 ? -13.82 1.047 -2.484 1 97.06 95 VAL A O 1
ATOM 755 N N . LYS A 1 96 ? -12.945 -0.332 -1 1 95.56 96 LYS A N 1
ATOM 756 C CA . LYS A 1 96 ? -13.938 -1.363 -1.285 1 95.56 96 LYS A CA 1
ATOM 757 C C . LYS A 1 96 ? -15.352 -0.869 -0.979 1 95.56 96 LYS A C 1
ATOM 759 O O . LYS A 1 96 ? -16.266 -1.04 -1.79 1 95.56 96 LYS A O 1
ATOM 764 N N . LYS A 1 97 ? -15.484 -0.293 0.195 1 93.38 97 LYS A N 1
ATOM 765 C CA . LYS A 1 97 ? -16.797 0.225 0.58 1 93.38 97 LYS A CA 1
ATOM 766 C C . LYS A 1 97 ? -17.297 1.252 -0.43 1 93.38 97 LYS A C 1
ATOM 768 O O . LYS A 1 97 ? -18.484 1.282 -0.753 1 93.38 97 LYS A O 1
ATOM 773 N N . TYR A 1 98 ? -16.453 2.053 -0.912 1 96.19 98 TYR A N 1
ATOM 774 C CA . TYR A 1 98 ? -16.781 3.082 -1.892 1 96.19 98 TYR A CA 1
ATOM 775 C C . TYR A 1 98 ? -17.328 2.461 -3.172 1 96.19 98 TYR A C 1
ATOM 777 O O . TYR A 1 98 ? -18.391 2.865 -3.662 1 96.19 98 TYR A O 1
ATOM 785 N N . PHE A 1 99 ? -16.672 1.492 -3.715 1 95.81 99 PHE A N 1
ATOM 786 C CA . PHE A 1 99 ? -17.078 0.847 -4.953 1 95.81 99 PHE A CA 1
ATOM 787 C C . PHE A 1 99 ? -18.359 0.035 -4.738 1 95.81 99 PHE A C 1
ATOM 789 O O . PHE A 1 99 ? -19.219 -0.021 -5.617 1 95.81 99 PHE A O 1
ATOM 796 N N . GLN A 1 100 ? -18.453 -0.57 -3.582 1 93.69 100 GLN A N 1
ATOM 797 C CA . GLN A 1 100 ? -19.641 -1.352 -3.27 1 93.69 100 GLN A CA 1
ATOM 798 C C . GLN A 1 100 ? -20.891 -0.476 -3.275 1 93.69 100 GLN A C 1
ATOM 800 O O . GLN A 1 100 ? -21.938 -0.889 -3.768 1 93.69 100 GLN A O 1
ATOM 805 N N . LYS A 1 101 ? -20.766 0.708 -2.703 1 94.44 101 LYS A N 1
ATOM 806 C CA . LYS A 1 101 ? -21.875 1.654 -2.688 1 94.44 101 LYS A CA 1
ATOM 807 C C . LYS A 1 101 ? -22.328 1.997 -4.105 1 94.44 101 LYS A C 1
ATOM 809 O O . LYS A 1 101 ? -23.5 2.262 -4.34 1 94.44 101 LYS A O 1
ATOM 814 N N . ALA A 1 102 ? -21.391 1.958 -5.008 1 92.81 102 ALA A N 1
ATOM 815 C CA . ALA A 1 102 ? -21.688 2.277 -6.402 1 92.81 102 ALA A CA 1
ATOM 816 C C . ALA A 1 102 ? -22.109 1.027 -7.176 1 92.81 102 ALA A C 1
ATOM 818 O O . ALA A 1 102 ? -22.328 1.087 -8.383 1 92.81 102 ALA A O 1
ATOM 819 N N . GLY A 1 103 ? -22.078 -0.184 -6.52 1 94.38 103 GLY A N 1
ATOM 820 C CA . GLY A 1 103 ? -22.5 -1.424 -7.152 1 94.38 103 GLY A CA 1
ATOM 821 C C . GLY A 1 103 ? -21.438 -2.029 -8.047 1 94.38 103 GLY A C 1
ATOM 822 O O . GLY A 1 103 ? -21.734 -2.762 -8.984 1 94.38 103 GLY A O 1
ATOM 823 N N . THR A 1 104 ? -20.266 -1.632 -7.832 1 94.62 104 THR A N 1
ATOM 824 C CA . THR A 1 104 ? -19.156 -2.137 -8.648 1 94.62 104 THR A CA 1
ATOM 825 C C . THR A 1 104 ? -18.156 -2.895 -7.789 1 94.62 104 THR A C 1
ATOM 827 O O . THR A 1 104 ? -17.875 -2.5 -6.652 1 94.62 104 THR A O 1
ATOM 830 N N . ALA A 1 105 ? -17.609 -3.994 -8.336 1 93.81 105 ALA A N 1
ATOM 831 C CA . ALA A 1 105 ? -16.562 -4.746 -7.66 1 93.81 105 ALA A CA 1
ATOM 832 C C . ALA A 1 105 ? -15.203 -4.059 -7.812 1 93.81 105 ALA A C 1
ATOM 834 O O . ALA A 1 105 ? -15.031 -3.199 -8.68 1 93.81 105 ALA A O 1
ATOM 835 N N . THR A 1 106 ? -14.352 -4.344 -6.969 1 96.19 106 THR A N 1
ATOM 836 C CA . THR A 1 106 ? -12.992 -3.818 -7.047 1 96.19 106 THR A CA 1
ATOM 837 C C . THR A 1 106 ? -11.977 -4.906 -6.715 1 96.19 106 THR A C 1
ATOM 839 O O . THR A 1 106 ? -12.273 -5.828 -5.949 1 96.19 106 THR A O 1
ATOM 842 N N . PHE A 1 107 ? -10.836 -4.809 -7.316 1 97.56 107 PHE A N 1
ATOM 843 C CA . PHE A 1 107 ? -9.719 -5.719 -7.082 1 97.56 107 PHE A CA 1
ATOM 844 C C . PHE A 1 107 ? -9.031 -5.398 -5.758 1 97.56 107 PHE A C 1
ATOM 846 O O . PHE A 1 107 ? -8.281 -6.223 -5.227 1 97.56 107 PHE A O 1
ATOM 853 N N . PHE A 1 108 ? -9.266 -4.215 -5.145 1 97.38 108 PHE A N 1
ATOM 854 C CA . PHE A 1 108 ? -8.555 -3.725 -3.967 1 97.38 108 PHE A CA 1
ATOM 855 C C . PHE A 1 108 ? -9.508 -3.584 -2.785 1 97.38 108 PHE A C 1
ATOM 857 O O . PHE A 1 108 ? -10.375 -2.709 -2.781 1 97.38 108 PHE A O 1
ATOM 864 N N . PRO A 1 109 ? -9.336 -4.324 -1.735 1 95.62 109 PRO A N 1
ATOM 865 C CA . PRO A 1 109 ? -10.172 -4.121 -0.548 1 95.62 109 PRO A CA 1
ATOM 866 C C . PRO A 1 109 ? -9.883 -2.799 0.158 1 95.62 109 PRO A C 1
ATOM 868 O O . PRO A 1 109 ? -10.805 -2.146 0.653 1 95.62 109 PRO A O 1
ATOM 871 N N . PHE A 1 110 ? -8.648 -2.414 0.191 1 96.38 110 PHE A N 1
ATOM 872 C CA . PHE A 1 110 ? -8.141 -1.104 0.581 1 96.38 110 PHE A CA 1
ATOM 873 C C . PHE A 1 110 ? -6.785 -0.836 -0.06 1 96.38 110 PHE A C 1
ATOM 875 O O . PHE A 1 110 ? -6.191 -1.729 -0.671 1 96.38 110 PHE A O 1
ATOM 882 N N . VAL A 1 111 ? -6.391 0.406 -0.045 1 97.56 111 VAL A N 1
ATOM 883 C CA . VAL A 1 111 ? -5.098 0.816 -0.59 1 97.56 111 VAL A CA 1
ATOM 884 C C . VAL A 1 111 ? -4.242 1.426 0.516 1 97.56 111 VAL A C 1
ATOM 886 O O . VAL A 1 111 ? -4.684 2.332 1.225 1 97.56 111 VAL A O 1
ATOM 889 N N . ASP A 1 112 ? -3.092 0.891 0.719 1 96.5 112 ASP A N 1
ATOM 890 C CA . ASP A 1 112 ? -2.111 1.471 1.631 1 96.5 112 ASP A CA 1
ATOM 891 C C . ASP A 1 112 ? -1.021 2.215 0.863 1 96.5 112 ASP A C 1
ATOM 893 O O . ASP A 1 112 ? -0.379 1.646 -0.023 1 96.5 112 ASP A O 1
ATOM 897 N N . ILE A 1 113 ? -0.887 3.447 1.144 1 98.06 113 ILE A N 1
ATOM 898 C CA . ILE A 1 113 ? 0.241 4.207 0.616 1 98.06 113 ILE A CA 1
ATOM 899 C C . ILE A 1 113 ? 1.236 4.5 1.737 1 98.06 113 ILE A C 1
ATOM 901 O O . ILE A 1 113 ? 0.918 5.219 2.688 1 98.06 113 ILE A O 1
ATOM 905 N N . ILE A 1 114 ? 2.426 3.916 1.649 1 96.69 114 ILE A N 1
ATOM 906 C CA . ILE A 1 114 ? 3.488 4.121 2.627 1 96.69 114 ILE A CA 1
ATOM 907 C C . ILE A 1 114 ? 4.512 5.113 2.08 1 96.69 114 ILE A C 1
ATOM 909 O O . ILE A 1 114 ? 4.934 5.004 0.926 1 96.69 114 ILE A O 1
ATOM 913 N N . PHE A 1 115 ? 4.891 6.066 2.883 1 97.31 115 PHE A N 1
ATOM 914 C CA . PHE A 1 115 ? 5.824 7.086 2.422 1 97.31 115 PHE A CA 1
ATOM 915 C C . PHE A 1 115 ? 6.727 7.547 3.559 1 97.31 115 PHE A C 1
ATOM 917 O O . PHE A 1 115 ? 6.406 7.344 4.734 1 97.31 115 PHE A O 1
ATOM 924 N N . GLN A 1 116 ? 7.824 8.109 3.188 1 96.31 116 GLN A N 1
ATOM 925 C CA . GLN A 1 116 ? 8.781 8.578 4.188 1 96.31 116 GLN A CA 1
ATOM 926 C C . GLN A 1 116 ? 8.883 10.102 4.18 1 96.31 116 GLN A C 1
ATOM 928 O O . GLN A 1 116 ? 8.867 10.727 3.115 1 96.31 116 GLN A O 1
ATOM 933 N N . ILE A 1 117 ? 8.922 10.648 5.309 1 96.12 117 ILE A N 1
ATOM 934 C CA . ILE A 1 117 ? 9.172 12.07 5.539 1 96.12 117 ILE A CA 1
ATOM 935 C C . ILE A 1 117 ? 10.586 12.258 6.094 1 96.12 117 ILE A C 1
ATOM 937 O O . ILE A 1 117 ? 10.867 11.883 7.238 1 96.12 117 ILE A O 1
ATOM 941 N N . ASP A 1 118 ? 11.398 12.914 5.352 1 94.19 118 ASP A N 1
ATOM 942 C CA . ASP A 1 118 ? 12.805 13.055 5.715 1 94.19 118 ASP A CA 1
ATOM 943 C C . ASP A 1 118 ? 13 14.195 6.711 1 94.19 118 ASP A C 1
ATOM 945 O O . ASP A 1 118 ? 12.086 14.992 6.938 1 94.19 118 ASP A O 1
ATOM 949 N N . ASP A 1 119 ? 14.188 14.219 7.289 1 93.12 119 ASP A N 1
ATOM 950 C CA . ASP A 1 119 ? 14.602 15.273 8.219 1 93.12 119 ASP A CA 1
ATOM 951 C C . ASP A 1 119 ? 15.523 16.281 7.539 1 93.12 119 ASP A C 1
ATOM 953 O O . ASP A 1 119 ? 16.609 15.922 7.074 1 93.12 119 ASP A O 1
ATOM 957 N N . PRO A 1 120 ? 15.172 17.5 7.523 1 93.88 120 PRO A N 1
ATOM 958 C CA . PRO A 1 120 ? 13.938 18.109 8.008 1 93.88 120 PRO A CA 1
ATOM 959 C C . PRO A 1 120 ? 12.766 17.906 7.043 1 93.88 120 PRO A C 1
ATOM 961 O O . PRO A 1 120 ? 12.977 17.781 5.832 1 93.88 120 PRO A O 1
ATOM 964 N N . PRO A 1 121 ? 11.633 17.906 7.59 1 93.88 121 PRO A N 1
ATOM 965 C CA . PRO A 1 121 ? 10.469 17.781 6.707 1 93.88 121 PRO A CA 1
ATOM 966 C C . PRO A 1 121 ? 10.148 19.062 5.957 1 93.88 121 PRO A C 1
ATOM 968 O O . PRO A 1 121 ? 10.484 20.156 6.426 1 93.88 121 PRO A O 1
ATOM 971 N N . GLU A 1 122 ? 9.531 18.844 4.789 1 91.81 122 GLU A N 1
ATOM 972 C CA . GLU A 1 122 ? 8.836 19.969 4.188 1 91.81 122 GLU A CA 1
ATOM 973 C C . GLU A 1 122 ? 7.578 20.328 4.973 1 91.81 122 GLU A C 1
ATOM 975 O O . GLU A 1 122 ? 7.133 19.562 5.824 1 91.81 122 GLU A O 1
ATOM 980 N N . ASN A 1 123 ? 7.027 21.453 4.695 1 87.19 123 ASN A N 1
ATOM 981 C CA . ASN A 1 123 ? 5.887 21.938 5.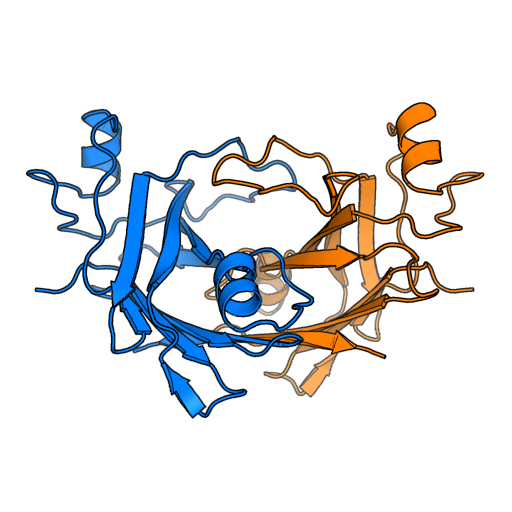461 1 87.19 123 ASN A CA 1
ATOM 982 C C . ASN A 1 123 ? 4.613 21.156 5.137 1 87.19 123 ASN A C 1
ATOM 984 O O . ASN A 1 123 ? 3.693 21.094 5.953 1 87.19 123 ASN A O 1
ATOM 988 N N . HIS A 1 124 ? 4.605 20.672 3.904 1 93.94 124 HIS A N 1
ATOM 989 C CA . HIS A 1 124 ? 3.359 20.031 3.48 1 93.94 124 HIS A CA 1
ATOM 990 C C . HIS A 1 124 ? 3.627 18.875 2.521 1 93.94 124 HIS A C 1
ATOM 992 O O . HIS A 1 124 ? 4.5 18.969 1.657 1 93.94 124 HIS A O 1
ATOM 998 N N . TYR A 1 125 ? 2.846 17.844 2.676 1 96.75 125 TYR A N 1
ATOM 999 C CA . TYR A 1 125 ? 2.871 16.688 1.785 1 96.75 125 TYR A CA 1
ATOM 1000 C C . TYR A 1 125 ? 1.472 16.359 1.276 1 96.75 125 TYR A C 1
ATOM 1002 O O . TYR A 1 125 ? 0.531 16.25 2.064 1 96.75 125 TYR A O 1
ATOM 1010 N N . HIS A 1 126 ? 1.339 16.297 -0.026 1 97.75 126 HIS A N 1
ATOM 1011 C CA . HIS A 1 126 ? 0.087 15.914 -0.664 1 97.75 126 HIS A CA 1
ATOM 1012 C C . HIS A 1 126 ? 0.188 14.523 -1.274 1 97.75 126 HIS A C 1
ATOM 1014 O O . HIS A 1 126 ? 1.087 14.258 -2.074 1 97.75 126 HIS A O 1
ATOM 1020 N N . ILE A 1 127 ? -0.694 13.578 -0.868 1 98.38 127 ILE A N 1
ATOM 1021 C CA . ILE A 1 127 ? -0.688 12.195 -1.318 1 98.38 127 ILE A CA 1
ATOM 1022 C C . ILE A 1 127 ? -1.934 11.922 -2.16 1 98.38 127 ILE A C 1
ATOM 1024 O O . ILE A 1 127 ? -2.977 11.531 -1.628 1 98.38 127 ILE A O 1
ATOM 1028 N N . PRO A 1 128 ? -1.82 12.023 -3.441 1 98.5 128 PRO A N 1
ATOM 1029 C CA . PRO A 1 128 ? -2.959 11.734 -4.316 1 98.5 128 PRO A CA 1
ATOM 1030 C C . PRO A 1 128 ? -3.119 10.242 -4.602 1 98.5 128 PRO A C 1
ATOM 1032 O O . PRO A 1 128 ? -2.133 9.5 -4.602 1 98.5 128 PRO A O 1
ATOM 1035 N N . LEU A 1 129 ? -4.363 9.844 -4.816 1 98.81 129 LEU A N 1
ATOM 1036 C CA . LEU A 1 129 ? -4.738 8.516 -5.277 1 98.81 129 LEU A CA 1
ATOM 1037 C C . LEU A 1 129 ? -5.637 8.594 -6.508 1 98.81 129 LEU A C 1
ATOM 1039 O O . LEU A 1 129 ? -6.797 8.992 -6.406 1 98.81 129 LEU A O 1
ATOM 1043 N N . LEU A 1 130 ? -5.07 8.32 -7.688 1 98.88 130 LEU A N 1
ATOM 1044 C CA . LEU A 1 130 ? -5.883 8.094 -8.875 1 98.88 130 LEU A CA 1
ATOM 1045 C C . LEU A 1 130 ? -6.391 6.66 -8.93 1 98.88 130 LEU A C 1
ATOM 1047 O O . LEU A 1 130 ? -5.602 5.723 -9.094 1 98.88 130 LEU A O 1
ATOM 1051 N N . LEU A 1 131 ? -7.68 6.492 -8.812 1 98.75 131 LEU A N 1
ATOM 1052 C CA . LEU A 1 131 ? -8.25 5.203 -8.438 1 98.75 131 LEU A CA 1
ATOM 1053 C C . LEU A 1 131 ? -9.203 4.699 -9.516 1 98.75 131 LEU A C 1
ATOM 1055 O O . LEU A 1 131 ? -10.055 5.453 -10 1 98.75 131 LEU A O 1
ATOM 1059 N N . SER A 1 132 ? -9.039 3.533 -9.984 1 98.25 132 SER A N 1
ATOM 1060 C CA . SER A 1 132 ? -10.055 2.729 -10.664 1 98.25 132 SER A CA 1
ATOM 1061 C C . SER A 1 132 ? -10.305 1.42 -9.93 1 98.25 132 SER A C 1
ATOM 1063 O O . SER A 1 132 ? -9.633 1.119 -8.938 1 98.25 132 SER A O 1
ATOM 1065 N N . ASN A 1 133 ? -11.273 0.616 -10.398 1 96.69 133 ASN A N 1
ATOM 1066 C CA . ASN A 1 133 ? -11.625 -0.627 -9.719 1 96.69 133 ASN A CA 1
ATOM 1067 C C . ASN A 1 133 ? -10.508 -1.661 -9.836 1 96.69 133 ASN A C 1
ATOM 1069 O O . ASN A 1 133 ? -10.453 -2.609 -9.047 1 96.69 133 ASN A O 1
ATOM 1073 N N . HIS A 1 134 ? -9.586 -1.459 -10.883 1 97.75 134 HIS A N 1
ATOM 1074 C CA . HIS A 1 134 ? -8.578 -2.492 -11.102 1 97.75 134 HIS A CA 1
ATOM 1075 C C . HIS A 1 134 ? -7.188 -1.885 -11.242 1 97.75 134 HIS A C 1
ATOM 1077 O O . HIS A 1 134 ? -6.25 -2.564 -11.664 1 97.75 134 HIS A O 1
ATOM 1083 N N . SER A 1 135 ? -7.074 -0.611 -10.891 1 98.56 135 SER A N 1
ATOM 1084 C CA . SER A 1 135 ? -5.777 0.052 -10.945 1 98.56 135 SER A CA 1
ATOM 1085 C C . SER A 1 135 ? -5.734 1.26 -10.016 1 98.56 135 SER A C 1
ATOM 1087 O O . SER A 1 135 ? -6.777 1.808 -9.648 1 98.56 135 SER A O 1
ATOM 1089 N N . TYR A 1 136 ? -4.527 1.595 -9.609 1 98.88 136 TYR A N 1
ATOM 1090 C CA . TYR A 1 136 ? -4.379 2.9 -8.977 1 98.88 136 TYR A CA 1
ATOM 1091 C C . TYR A 1 136 ? -2.957 3.426 -9.141 1 98.88 136 TYR A C 1
ATOM 1093 O O . TYR A 1 136 ? -2.037 2.662 -9.438 1 98.88 136 TYR A O 1
ATOM 1101 N N . THR A 1 137 ? -2.85 4.746 -9.062 1 98.75 137 THR A N 1
ATOM 1102 C CA . THR A 1 137 ? -1.599 5.496 -9.117 1 98.75 137 THR A CA 1
ATOM 1103 C C . THR A 1 137 ? -1.492 6.461 -7.941 1 98.75 137 THR A C 1
ATOM 1105 O O . THR A 1 137 ? -2.486 7.074 -7.543 1 98.75 137 THR A O 1
ATOM 1108 N N . THR A 1 138 ? -0.362 6.516 -7.371 1 98.81 138 THR A N 1
ATOM 1109 C CA . THR A 1 138 ? -0.057 7.539 -6.375 1 98.81 138 THR A CA 1
ATOM 1110 C C . THR A 1 138 ? 1.297 8.188 -6.66 1 98.81 138 THR A C 1
ATOM 1112 O O . THR A 1 138 ? 2.104 7.637 -7.414 1 98.81 138 THR A O 1
ATOM 1115 N N . TYR A 1 139 ? 1.486 9.367 -6.125 1 98.38 139 TYR A N 1
ATOM 1116 C CA . TYR A 1 139 ? 2.734 10.109 -6.262 1 98.38 139 TYR A CA 1
ATOM 1117 C C . TYR A 1 139 ? 2.855 11.172 -5.18 1 98.38 139 TYR A C 1
ATOM 1119 O O . TYR A 1 139 ? 1.884 11.469 -4.48 1 98.38 139 TYR A O 1
ATOM 1127 N N . ARG A 1 140 ? 4.055 11.602 -4.965 1 97.44 140 ARG A N 1
ATOM 1128 C CA . ARG A 1 140 ? 4.254 12.758 -4.098 1 97.44 140 ARG A CA 1
ATOM 1129 C C . ARG A 1 140 ? 3.746 14.031 -4.766 1 97.44 140 ARG A C 1
ATOM 1131 O O . ARG A 1 140 ? 4.371 14.547 -5.699 1 97.44 140 ARG A O 1
ATOM 1138 N N . GLY A 1 141 ? 2.572 14.477 -4.266 1 91.56 141 GLY A N 1
ATOM 1139 C CA . GLY A 1 141 ? 1.997 15.695 -4.824 1 91.56 141 GLY A CA 1
ATOM 1140 C C . GLY A 1 141 ? 2.59 16.953 -4.238 1 91.56 141 GLY A C 1
ATOM 1141 O O . GLY A 1 141 ? 3.314 16.906 -3.24 1 91.56 141 GLY A O 1
ATOM 1142 N N . SER A 1 142 ? 2.41 18.094 -4.945 1 83.19 142 SER A N 1
ATOM 1143 C CA . SER A 1 142 ? 2.871 19.406 -4.488 1 83.19 142 SER A CA 1
ATOM 1144 C C . SER A 1 142 ? 1.756 20.172 -3.779 1 83.19 142 SER A C 1
ATOM 1146 O O . SER A 1 142 ? 0.574 19.906 -4.012 1 83.19 142 SER A O 1
ATOM 1148 N N . MET B 1 1 ? 5.168 -24.703 -14.25 1 76.25 1 MET B N 1
ATOM 1149 C CA . MET B 1 1 ? 4.289 -23.547 -14.484 1 76.25 1 MET B CA 1
ATOM 1150 C C . MET B 1 1 ? 4.508 -22.469 -13.43 1 76.25 1 MET B C 1
ATOM 1152 O O . MET B 1 1 ? 4.863 -22.781 -12.289 1 76.25 1 MET B O 1
ATOM 1156 N N . ALA B 1 2 ? 4.379 -21.188 -13.789 1 83.56 2 ALA B N 1
ATOM 1157 C CA . ALA B 1 2 ? 4.594 -20.094 -12.844 1 83.56 2 ALA B CA 1
ATOM 1158 C C . ALA B 1 2 ? 3.625 -20.188 -11.672 1 83.56 2 ALA B C 1
ATOM 1160 O O . ALA B 1 2 ? 2.598 -20.875 -11.758 1 83.56 2 ALA B O 1
ATOM 1161 N N . ASP B 1 3 ? 4.023 -19.656 -10.57 1 95.06 3 ASP B N 1
ATOM 1162 C CA . ASP B 1 3 ? 3.164 -19.609 -9.391 1 95.06 3 ASP B CA 1
ATOM 1163 C C . ASP B 1 3 ? 1.859 -18.875 -9.695 1 95.06 3 ASP B C 1
ATOM 1165 O O . ASP B 1 3 ? 1.771 -18.125 -10.68 1 95.06 3 ASP B O 1
ATOM 1169 N N . PRO B 1 4 ? 0.836 -19.141 -8.914 1 96 4 PRO B N 1
ATOM 1170 C CA . PRO B 1 4 ? -0.486 -18.578 -9.18 1 96 4 PRO B CA 1
ATOM 1171 C C . PRO B 1 4 ? -0.491 -17.047 -9.125 1 96 4 PRO B C 1
ATOM 1173 O O . PRO B 1 4 ? -1.357 -16.406 -9.719 1 96 4 PRO B O 1
ATOM 1176 N N . VAL B 1 5 ? 0.383 -16.406 -8.414 1 97.69 5 VAL B N 1
ATOM 1177 C CA . VAL B 1 5 ? 0.546 -14.953 -8.375 1 97.69 5 VAL B CA 1
ATOM 1178 C C . VAL B 1 5 ? 1.96 -14.578 -8.812 1 97.69 5 VAL B C 1
ATOM 1180 O O . VAL B 1 5 ? 2.941 -15.094 -8.273 1 97.69 5 VAL B O 1
ATOM 1183 N N . THR B 1 6 ? 2.096 -13.727 -9.766 1 98 6 THR B N 1
ATOM 1184 C CA . THR B 1 6 ? 3.381 -13.25 -10.266 1 98 6 THR B CA 1
ATOM 1185 C C . THR B 1 6 ? 3.428 -11.727 -10.258 1 98 6 THR B C 1
ATOM 1187 O O . THR B 1 6 ? 2.393 -11.07 -10.133 1 98 6 THR B O 1
ATOM 1190 N N . CYS B 1 7 ? 4.59 -11.203 -10.305 1 97.62 7 CYS B N 1
ATOM 1191 C CA . CYS B 1 7 ? 4.77 -9.758 -10.297 1 97.62 7 CYS B CA 1
ATOM 1192 C C . CYS B 1 7 ? 5.805 -9.336 -11.336 1 97.62 7 CYS B C 1
ATOM 1194 O O . CYS B 1 7 ? 6.57 -10.164 -11.828 1 97.62 7 CYS B O 1
ATOM 1196 N N . HIS B 1 8 ? 5.77 -8.07 -11.656 1 98.38 8 HIS B N 1
ATOM 1197 C CA . HIS B 1 8 ? 6.734 -7.406 -12.523 1 98.38 8 HIS B CA 1
ATOM 1198 C C . HIS B 1 8 ? 6.949 -5.957 -12.094 1 98.38 8 HIS B C 1
ATOM 1200 O O . HIS B 1 8 ? 5.984 -5.203 -11.93 1 98.38 8 HIS B O 1
ATOM 1206 N N . ILE B 1 9 ? 8.195 -5.609 -11.852 1 98.81 9 ILE B N 1
ATOM 1207 C CA . ILE B 1 9 ? 8.516 -4.219 -11.547 1 98.81 9 ILE B CA 1
ATOM 1208 C C . ILE B 1 9 ? 9.258 -3.588 -12.719 1 98.81 9 ILE B C 1
ATOM 1210 O O . ILE B 1 9 ? 10.305 -4.082 -13.141 1 98.81 9 ILE B O 1
ATOM 1214 N N . LEU B 1 10 ? 8.672 -2.613 -13.297 1 98.75 10 LEU B N 1
ATOM 1215 C CA . LEU B 1 10 ? 9.352 -1.755 -14.258 1 98.75 10 LEU B CA 1
ATOM 1216 C C . LEU B 1 10 ? 9.773 -0.437 -13.617 1 98.75 10 LEU B C 1
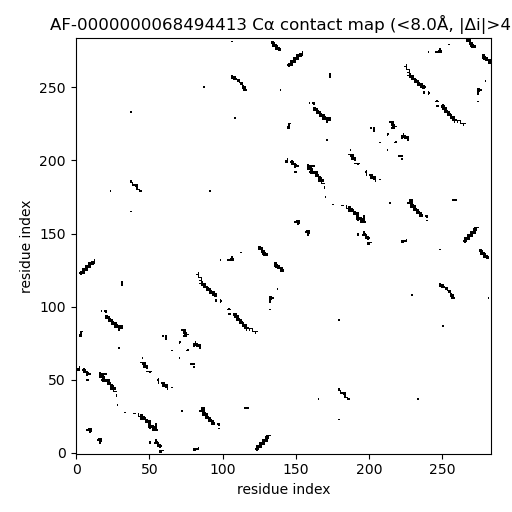ATOM 1218 O O . LEU B 1 10 ? 8.938 0.286 -13.07 1 98.75 10 LEU B O 1
ATOM 1222 N N . ASP B 1 11 ? 11.07 -0.135 -13.625 1 98.44 11 ASP B N 1
ATOM 1223 C CA . ASP B 1 11 ? 11.562 1.182 -13.227 1 98.44 11 ASP B CA 1
ATOM 1224 C C . ASP B 1 11 ? 11.359 2.199 -14.352 1 98.44 11 ASP B C 1
ATOM 1226 O O . ASP B 1 11 ? 12.133 2.23 -15.312 1 98.44 11 ASP B O 1
ATOM 1230 N N . THR B 1 12 ? 10.43 3.006 -14.164 1 98 12 THR B N 1
ATOM 1231 C CA . THR B 1 12 ? 10.039 3.904 -15.25 1 98 12 THR B CA 1
ATOM 1232 C C . THR B 1 12 ? 11.031 5.062 -15.367 1 98 12 THR B C 1
ATOM 1234 O O . THR B 1 12 ? 11.055 5.762 -16.391 1 98 12 THR B O 1
ATOM 1237 N N . THR B 1 13 ? 11.867 5.336 -14.328 1 96.38 13 THR B N 1
ATOM 1238 C CA . THR B 1 13 ? 12.898 6.367 -14.43 1 96.38 13 THR B CA 1
ATOM 1239 C C . THR B 1 13 ? 14.016 5.93 -15.375 1 96.38 13 THR B C 1
ATOM 1241 O O . THR B 1 13 ? 14.695 6.77 -15.969 1 96.38 13 THR B O 1
ATOM 1244 N N . LYS B 1 14 ? 14.141 4.668 -15.531 1 96.38 14 LYS B N 1
ATOM 1245 C CA . LYS B 1 14 ? 15.203 4.102 -16.359 1 96.38 14 LYS B CA 1
ATOM 1246 C C . LYS B 1 14 ? 14.641 3.455 -17.625 1 96.38 14 LYS B C 1
ATOM 1248 O O . LYS B 1 14 ? 15.383 3.158 -18.562 1 96.38 14 LYS B O 1
ATOM 1253 N N . GLY B 1 15 ? 13.391 3.172 -17.656 1 97.31 15 GLY B N 1
ATOM 1254 C CA . GLY B 1 15 ? 12.781 2.402 -18.719 1 97.31 15 GLY B CA 1
ATOM 1255 C C . GLY B 1 15 ? 13.25 0.958 -18.766 1 97.31 15 GLY B C 1
ATOM 1256 O O . GLY B 1 15 ? 13.398 0.373 -19.828 1 97.31 15 GLY B O 1
ATOM 1257 N N . LYS B 1 16 ? 13.508 0.425 -17.562 1 98.19 16 LYS B N 1
ATOM 1258 C CA . LYS B 1 16 ? 14.055 -0.926 -17.469 1 98.19 16 LYS B CA 1
ATOM 1259 C C . LYS B 1 16 ? 13.422 -1.691 -16.312 1 98.19 16 LYS B C 1
ATOM 1261 O O . LYS B 1 16 ? 12.945 -1.087 -15.352 1 98.19 16 LYS B O 1
ATOM 1266 N N . PRO B 1 17 ? 13.469 -3.037 -16.406 1 98.56 17 PRO B N 1
ATOM 1267 C CA . PRO B 1 17 ? 13.008 -3.838 -15.266 1 98.56 17 PRO B CA 1
ATOM 1268 C C . PRO B 1 17 ? 13.844 -3.615 -14.008 1 98.56 17 PRO B C 1
ATOM 1270 O O . PRO B 1 17 ? 15.055 -3.395 -14.094 1 98.56 17 PRO B O 1
ATOM 1273 N N . ALA B 1 18 ? 13.258 -3.576 -12.883 1 98.56 18 ALA B N 1
ATOM 1274 C CA . ALA B 1 18 ? 13.969 -3.469 -11.617 1 98.56 18 ALA B CA 1
ATOM 1275 C C . ALA B 1 18 ? 14.469 -4.832 -11.148 1 98.56 18 ALA B C 1
ATOM 1277 O O . ALA B 1 18 ? 13.68 -5.691 -10.75 1 98.56 18 ALA B O 1
ATOM 1278 N N . PHE B 1 19 ? 15.719 -5.055 -11.156 1 97.88 19 PHE B N 1
ATOM 1279 C CA . PHE B 1 19 ? 16.391 -6.293 -10.789 1 97.88 19 PHE B CA 1
ATOM 1280 C C . PHE B 1 19 ? 16.719 -6.309 -9.297 1 97.88 19 PHE B C 1
ATOM 1282 O O . PHE B 1 19 ? 17.047 -5.27 -8.719 1 97.88 19 PHE B O 1
ATOM 1289 N N . ASP B 1 20 ? 16.531 -7.469 -8.633 1 98.12 20 ASP B N 1
ATOM 1290 C CA . ASP B 1 20 ? 17.047 -7.758 -7.301 1 98.12 20 ASP B CA 1
ATOM 1291 C C . ASP B 1 20 ? 16.281 -6.973 -6.234 1 98.12 20 ASP B C 1
ATOM 1293 O O . ASP B 1 20 ? 16.875 -6.535 -5.242 1 98.12 20 ASP B O 1
ATOM 1297 N N . VAL B 1 21 ? 15.055 -6.719 -6.422 1 98 21 VAL B N 1
ATOM 1298 C CA . VAL B 1 21 ? 14.203 -6.117 -5.402 1 98 21 VAL B CA 1
ATOM 1299 C C . VAL B 1 21 ? 13.664 -7.207 -4.477 1 98 21 VAL B C 1
ATOM 1301 O O . VAL B 1 21 ? 13.07 -8.188 -4.938 1 98 21 VAL B O 1
ATOM 1304 N N . ASP B 1 22 ? 13.836 -7.066 -3.15 1 97.12 22 ASP B N 1
ATOM 1305 C CA . ASP B 1 22 ? 13.258 -7.977 -2.164 1 97.12 22 ASP B CA 1
ATOM 1306 C C . ASP B 1 22 ? 11.742 -7.805 -2.082 1 97.12 22 ASP B C 1
ATOM 1308 O O . ASP B 1 22 ? 11.242 -6.688 -1.937 1 97.12 22 ASP B O 1
ATOM 1312 N N . CYS B 1 23 ? 11.023 -8.93 -2.166 1 97.88 23 CYS B N 1
ATOM 1313 C CA . CYS B 1 23 ? 9.57 -8.914 -2.092 1 97.88 23 CYS B CA 1
ATOM 1314 C C . CYS B 1 23 ? 9.055 -9.992 -1.149 1 97.88 23 CYS B C 1
ATOM 1316 O O . CYS B 1 23 ? 9.727 -11 -0.926 1 97.88 23 CYS B O 1
ATOM 1318 N N . ALA B 1 24 ? 7.902 -9.727 -0.564 1 97 24 ALA B N 1
ATOM 1319 C CA . ALA B 1 24 ? 7.219 -10.672 0.32 1 97 24 ALA B CA 1
ATOM 1320 C C . ALA B 1 24 ? 5.727 -10.727 0.009 1 97 24 ALA B C 1
ATOM 1322 O O . ALA B 1 24 ? 5.121 -9.711 -0.35 1 97 24 ALA B O 1
ATOM 1323 N N . ILE B 1 25 ? 5.172 -11.883 0.156 1 96.88 25 ILE B N 1
ATOM 1324 C CA . ILE B 1 25 ? 3.738 -12.039 -0.075 1 96.88 25 ILE B CA 1
ATOM 1325 C C . ILE B 1 25 ? 3.072 -12.609 1.174 1 96.88 25 ILE B C 1
ATOM 1327 O O . ILE B 1 25 ? 3.631 -13.492 1.834 1 96.88 25 ILE B O 1
ATOM 1331 N N . PHE B 1 26 ? 1.893 -12.039 1.48 1 95.5 26 PHE B N 1
ATOM 1332 C CA . PHE B 1 26 ? 1.116 -12.32 2.684 1 95.5 26 PHE B CA 1
ATOM 1333 C C . PHE B 1 26 ? -0.308 -12.727 2.326 1 95.5 26 PHE B C 1
ATOM 1335 O O . PHE B 1 26 ? -0.821 -12.352 1.27 1 95.5 26 PHE B O 1
ATOM 1342 N N . GLN B 1 27 ? -0.871 -13.516 3.15 1 94.5 27 GLN B N 1
ATOM 1343 C CA . GLN B 1 27 ? -2.326 -13.602 3.223 1 94.5 27 GLN B CA 1
ATOM 1344 C C . GLN B 1 27 ? -2.859 -12.875 4.453 1 94.5 27 GLN B C 1
ATOM 1346 O O . GLN B 1 27 ? -2.551 -13.25 5.586 1 94.5 27 GLN B O 1
ATOM 1351 N N . LEU B 1 28 ? -3.615 -11.867 4.191 1 92.62 28 LEU B N 1
ATOM 1352 C CA . LEU B 1 28 ? -4.129 -11.07 5.297 1 92.62 28 LEU B CA 1
ATOM 1353 C C . LEU B 1 28 ? -5.395 -11.688 5.875 1 92.62 28 LEU B C 1
ATOM 1355 O O . LEU B 1 28 ? -5.688 -11.523 7.062 1 92.62 28 LEU B O 1
ATOM 1359 N N . SER B 1 29 ? -6.16 -12.336 5.039 1 92.88 29 SER B N 1
ATOM 1360 C CA . SER B 1 29 ? -7.387 -13.039 5.41 1 92.88 29 SER B CA 1
ATOM 1361 C C . SER B 1 29 ? -7.723 -14.141 4.406 1 92.88 29 SER B C 1
ATOM 1363 O O . SER B 1 29 ? -7.582 -13.945 3.199 1 92.88 29 SER B O 1
ATOM 1365 N N . PRO B 1 30 ? -8.211 -15.305 4.918 1 93.31 30 PRO B N 1
ATOM 1366 C CA . PRO B 1 30 ? -8.633 -16.359 3.994 1 93.31 30 PRO B CA 1
ATOM 1367 C C . PRO B 1 30 ? -9.992 -16.078 3.363 1 93.31 30 PRO B C 1
ATOM 1369 O O . PRO B 1 30 ? -10.406 -16.797 2.443 1 93.31 30 PRO B O 1
ATOM 1372 N N . SER B 1 31 ? -10.633 -15.039 3.836 1 92.38 31 SER B N 1
ATOM 1373 C CA . SER B 1 31 ? -11.945 -14.672 3.316 1 92.38 31 SER B CA 1
ATOM 1374 C C . SER B 1 31 ? -11.945 -13.25 2.764 1 92.38 31 SER B C 1
ATOM 1376 O O . SER B 1 31 ? -11.273 -12.375 3.303 1 92.38 31 SER B O 1
ATOM 1378 N N . VAL B 1 32 ? -12.766 -13.07 1.709 1 90.38 32 VAL B N 1
ATOM 1379 C CA . VAL B 1 32 ? -12.906 -11.742 1.128 1 90.38 32 VAL B CA 1
ATOM 1380 C C . VAL B 1 32 ? -14.094 -11.023 1.761 1 90.38 32 VAL B C 1
ATOM 1382 O O . VAL B 1 32 ? -14.297 -9.828 1.543 1 90.38 32 VAL B O 1
ATOM 1385 N N . ASP B 1 33 ? -14.93 -11.797 2.461 1 84.88 33 ASP B N 1
ATOM 1386 C CA . ASP B 1 33 ? -16.125 -11.25 3.111 1 84.88 33 ASP B CA 1
ATOM 1387 C C . ASP B 1 33 ? -15.789 -10.727 4.508 1 84.88 33 ASP B C 1
ATOM 1389 O O . ASP B 1 33 ? -16.359 -11.18 5.5 1 84.88 33 ASP B O 1
ATOM 1393 N N . VAL B 1 34 ? -14.766 -9.969 4.633 1 79.69 34 VAL B N 1
ATOM 1394 C CA . VAL B 1 34 ? -14.336 -9.367 5.891 1 79.69 34 VAL B CA 1
ATOM 1395 C C . VAL B 1 34 ? -13.977 -7.902 5.664 1 79.69 34 VAL B C 1
ATOM 1397 O O . VAL B 1 34 ? -13.633 -7.508 4.547 1 79.69 34 VAL B O 1
ATOM 1400 N N . VAL B 1 35 ? -14.312 -7.199 6.609 1 72.75 35 VAL B N 1
ATOM 1401 C CA . VAL B 1 35 ? -13.836 -5.82 6.602 1 72.75 35 VAL B CA 1
ATOM 1402 C C . VAL B 1 35 ? -12.539 -5.715 7.41 1 72.75 35 VAL B C 1
ATOM 1404 O O . VAL B 1 35 ? -12.539 -5.949 8.625 1 72.75 35 VAL B O 1
ATOM 1407 N N . LEU B 1 36 ? -11.477 -5.664 6.688 1 70.88 36 LEU B N 1
ATOM 1408 C CA . LEU B 1 36 ? -10.227 -5.426 7.398 1 70.88 36 LEU B CA 1
ATOM 1409 C C . LEU B 1 36 ? -10.117 -3.971 7.836 1 70.88 36 LEU B C 1
ATOM 1411 O O . LEU B 1 36 ? -9.93 -3.082 7 1 70.88 36 LEU B O 1
ATOM 1415 N N . ASP B 1 37 ? -10.406 -3.76 9.016 1 77 37 ASP B N 1
ATOM 1416 C CA . ASP B 1 37 ? -10.328 -2.41 9.562 1 77 37 ASP B CA 1
ATOM 1417 C C . ASP B 1 37 ? -8.883 -1.95 9.688 1 77 37 ASP B C 1
ATOM 1419 O O . ASP B 1 37 ? -8.016 -2.398 8.93 1 77 37 ASP B O 1
ATOM 1423 N N . ASN B 1 38 ? -8.648 -1.002 10.461 1 75.12 38 ASN B N 1
ATOM 1424 C CA . ASN B 1 38 ? -7.336 -0.362 10.562 1 75.12 38 ASN B CA 1
ATOM 1425 C C . ASN B 1 38 ? -6.328 -1.257 11.273 1 75.12 38 ASN B C 1
ATOM 1427 O O . ASN B 1 38 ? -5.121 -1.039 11.172 1 75.12 38 ASN B O 1
ATOM 1431 N N . GLU B 1 39 ? -6.867 -2.295 11.922 1 66.06 39 GLU B N 1
ATOM 1432 C CA . GLU B 1 39 ? -5.945 -3.172 12.633 1 66.06 39 GLU B CA 1
ATOM 1433 C C . GLU B 1 39 ? -5.742 -4.484 11.883 1 66.06 39 GLU B C 1
ATOM 1435 O O . GLU B 1 39 ? -6.699 -5.223 11.641 1 66.06 39 GLU B O 1
ATOM 1440 N N . ILE B 1 40 ? -4.754 -4.488 11.125 1 63.94 40 ILE B N 1
ATOM 1441 C CA . ILE B 1 40 ? -4.418 -5.758 10.484 1 63.94 40 ILE B CA 1
ATOM 1442 C C . ILE B 1 40 ? -3.344 -6.477 11.305 1 63.94 40 ILE B C 1
ATOM 1444 O O . ILE B 1 40 ? -2.412 -5.844 11.805 1 63.94 40 ILE B O 1
ATOM 1448 N N . GLY B 1 41 ? -3.672 -7.594 11.773 1 61 41 GLY B N 1
ATOM 1449 C CA . GLY B 1 41 ? -2.721 -8.352 12.562 1 61 41 GLY B CA 1
ATOM 1450 C C . GLY B 1 41 ? -1.345 -8.43 11.938 1 61 41 GLY B C 1
ATOM 1451 O O . GLY B 1 41 ? -1.156 -8.016 10.789 1 61 41 GLY B O 1
ATOM 1452 N N . ASN B 1 42 ? -0.41 -8.602 12.875 1 62.47 42 ASN B N 1
ATOM 1453 C CA . ASN B 1 42 ? 0.955 -8.875 12.438 1 62.47 42 ASN B CA 1
ATOM 1454 C C . ASN B 1 42 ? 1.02 -10.125 11.562 1 62.47 42 ASN B C 1
ATOM 1456 O O . ASN B 1 42 ? 0.758 -11.234 12.039 1 62.47 42 ASN B O 1
ATOM 1460 N N . GLU B 1 43 ? 1.047 -9.859 10.336 1 73.62 43 GLU B N 1
ATOM 1461 C CA . GLU B 1 43 ? 1.14 -11.055 9.516 1 73.62 43 GLU B CA 1
ATOM 1462 C C . GLU B 1 43 ? 2.564 -11.273 9.008 1 73.62 43 GLU B C 1
ATOM 1464 O O . GLU B 1 43 ? 3.266 -10.312 8.688 1 73.62 43 GLU B O 1
ATOM 1469 N N . ARG B 1 44 ? 2.967 -12.469 9.164 1 87.75 44 ARG B N 1
ATOM 1470 C CA . ARG B 1 44 ? 4.207 -12.93 8.547 1 87.75 44 ARG B CA 1
ATOM 1471 C C . ARG B 1 44 ? 3.975 -13.367 7.105 1 87.75 44 ARG B C 1
ATOM 1473 O O . ARG B 1 44 ? 2.957 -13.992 6.793 1 87.75 44 ARG B O 1
ATOM 1480 N N . PRO B 1 45 ? 4.969 -12.938 6.293 1 94.88 45 PRO B N 1
ATOM 1481 C CA . PRO B 1 45 ? 4.816 -13.438 4.926 1 94.88 45 PRO B CA 1
ATOM 1482 C C . PRO B 1 45 ? 4.906 -14.961 4.844 1 94.88 45 PRO B C 1
ATOM 1484 O O . PRO B 1 45 ? 5.668 -15.578 5.594 1 94.88 45 PRO B O 1
ATOM 1487 N N . PHE B 1 46 ? 4.172 -15.555 3.963 1 95.81 46 PHE B N 1
ATOM 1488 C CA . PHE B 1 46 ? 4.273 -17 3.787 1 95.81 46 PHE B CA 1
ATOM 1489 C C . PHE B 1 46 ? 5.305 -17.344 2.721 1 95.81 46 PHE B C 1
ATOM 1491 O O . PHE B 1 46 ? 5.707 -18.5 2.59 1 95.81 46 PHE B O 1
ATOM 1498 N N . ALA B 1 47 ? 5.746 -16.344 1.974 1 97 47 ALA B N 1
ATOM 1499 C CA . ALA B 1 47 ? 6.785 -16.578 0.968 1 97 47 ALA B CA 1
ATOM 1500 C C . ALA B 1 47 ? 7.523 -15.273 0.648 1 97 47 ALA B C 1
ATOM 1502 O O . ALA B 1 47 ? 7.02 -14.188 0.915 1 97 47 ALA B O 1
ATOM 1503 N N . VAL B 1 48 ? 8.703 -15.367 0.151 1 97.06 48 VAL B N 1
ATOM 1504 C CA . VAL B 1 48 ? 9.531 -14.234 -0.261 1 97.06 48 VAL B CA 1
ATOM 1505 C C . VAL B 1 48 ? 10.172 -14.531 -1.616 1 97.06 48 VAL B C 1
ATOM 1507 O O . VAL B 1 48 ? 10.172 -15.672 -2.076 1 97.06 48 VAL B O 1
ATOM 1510 N N . ALA B 1 49 ? 10.633 -13.5 -2.271 1 98.12 49 ALA B N 1
ATOM 1511 C CA . ALA B 1 49 ? 11.383 -13.648 -3.518 1 98.12 49 ALA B CA 1
ATOM 1512 C C . ALA B 1 49 ? 12.125 -12.359 -3.863 1 98.12 49 ALA B C 1
ATOM 1514 O O . ALA B 1 49 ? 11.945 -11.336 -3.203 1 98.12 49 ALA B O 1
ATOM 1515 N N . LYS B 1 50 ? 13.016 -12.453 -4.816 1 98.31 50 LYS B N 1
ATOM 1516 C CA . LYS B 1 50 ? 13.641 -11.305 -5.465 1 98.31 50 LYS B CA 1
ATOM 1517 C C . LYS B 1 50 ? 13.297 -11.258 -6.949 1 98.31 50 LYS B C 1
ATOM 1519 O O . LYS B 1 50 ? 13.195 -12.297 -7.605 1 98.31 50 LYS B O 1
ATOM 1524 N N . THR B 1 51 ? 13.086 -10.031 -7.422 1 98.69 51 THR B N 1
ATOM 1525 C CA . THR B 1 51 ? 12.867 -9.938 -8.859 1 98.69 51 THR B CA 1
ATOM 1526 C C . THR B 1 51 ? 14.102 -10.391 -9.633 1 98.69 51 THR B C 1
ATOM 1528 O O . THR B 1 51 ? 15.234 -10.125 -9.211 1 98.69 51 THR B O 1
ATOM 1531 N N . ASN B 1 52 ? 13.875 -11.07 -10.719 1 98.44 52 ASN B N 1
ATOM 1532 C CA . ASN B 1 52 ? 14.969 -11.516 -11.57 1 98.44 52 ASN B CA 1
ATOM 1533 C C . ASN B 1 52 ? 15.422 -10.406 -12.516 1 98.44 52 ASN B C 1
ATOM 1535 O O . ASN B 1 52 ? 15.055 -9.242 -12.344 1 98.44 52 ASN B O 1
ATOM 1539 N N . ASP B 1 53 ? 16.25 -10.758 -13.516 1 97.81 53 ASP B N 1
ATOM 1540 C CA . ASP B 1 53 ? 16.859 -9.766 -14.398 1 97.81 53 ASP B CA 1
ATOM 1541 C C . ASP B 1 53 ? 15.812 -9.133 -15.312 1 97.81 53 ASP B C 1
ATOM 1543 O O . ASP B 1 53 ? 16.047 -8.078 -15.906 1 97.81 53 ASP B O 1
ATOM 1547 N N . ASP B 1 54 ? 14.617 -9.727 -15.406 1 98.12 54 ASP B N 1
ATOM 1548 C CA . ASP B 1 54 ? 13.5 -9.148 -16.141 1 98.12 54 ASP B CA 1
ATOM 1549 C C . ASP B 1 54 ? 12.555 -8.391 -15.219 1 98.12 54 ASP B C 1
ATOM 1551 O O . ASP B 1 54 ? 11.453 -8.008 -15.617 1 98.12 54 ASP B O 1
ATOM 1555 N N . GLY B 1 55 ? 12.961 -8.234 -13.953 1 98.69 55 GLY B N 1
ATOM 1556 C CA . GLY B 1 55 ? 12.133 -7.535 -12.984 1 98.69 55 GLY B CA 1
ATOM 1557 C C . GLY B 1 55 ? 10.922 -8.336 -12.547 1 98.69 55 GLY B C 1
ATOM 1558 O O . GLY B 1 55 ? 9.922 -7.773 -12.102 1 98.69 55 GLY B O 1
ATOM 1559 N N . ARG B 1 56 ? 10.984 -9.695 -12.703 1 98.62 56 ARG B N 1
ATOM 1560 C CA . ARG B 1 56 ? 9.82 -10.547 -12.477 1 98.62 56 ARG B CA 1
ATOM 1561 C C . ARG B 1 56 ? 10.039 -11.469 -11.281 1 98.62 56 ARG B C 1
ATOM 1563 O O . ARG B 1 56 ? 11.188 -11.734 -10.906 1 98.62 56 ARG B O 1
ATOM 1570 N N . ILE B 1 57 ? 8.984 -11.875 -10.68 1 98.19 57 ILE B N 1
ATOM 1571 C CA . ILE B 1 57 ? 8.922 -12.984 -9.734 1 98.19 57 ILE B CA 1
ATOM 1572 C C . ILE B 1 57 ? 8 -14.078 -10.273 1 98.19 57 ILE B C 1
ATOM 1574 O O . ILE B 1 57 ? 6.785 -14.039 -10.055 1 98.19 57 ILE B O 1
ATOM 1578 N N . PRO B 1 58 ? 8.547 -14.977 -11.016 1 96.94 58 PRO B N 1
ATOM 1579 C CA . PRO B 1 58 ? 7.715 -16.078 -11.492 1 96.94 58 PRO B CA 1
ATOM 1580 C C . PRO B 1 58 ? 7.445 -17.125 -10.422 1 96.94 58 PRO B C 1
ATOM 1582 O O . PRO B 1 58 ? 6.453 -17.859 -10.5 1 96.94 58 PRO B O 1
ATOM 1585 N N . TYR B 1 59 ? 8.406 -17.203 -9.453 1 96.88 59 TYR B N 1
ATOM 1586 C CA . TYR B 1 59 ? 8.312 -18.203 -8.391 1 96.88 59 TYR B CA 1
ATOM 1587 C C . TYR B 1 59 ? 8.648 -17.594 -7.035 1 96.88 59 TYR B C 1
ATOM 1589 O O . TYR B 1 59 ? 9.602 -16.828 -6.914 1 96.88 59 TYR B O 1
ATOM 1597 N N . TRP B 1 60 ? 7.875 -17.969 -6.086 1 97.88 60 TRP B N 1
ATOM 1598 C CA . TRP B 1 60 ? 8.102 -17.531 -4.711 1 97.88 60 TRP B CA 1
ATOM 1599 C C . TRP B 1 60 ? 8.82 -18.625 -3.912 1 97.88 60 TRP B C 1
ATOM 1601 O O . TRP B 1 60 ? 8.68 -19.812 -4.203 1 97.88 60 TRP B O 1
ATOM 1611 N N . ILE B 1 61 ? 9.594 -18.188 -2.945 1 97.56 61 ILE B N 1
ATOM 1612 C CA . ILE B 1 61 ? 10.234 -19.109 -2.004 1 97.56 61 ILE B CA 1
ATOM 1613 C C . ILE B 1 61 ? 9.391 -19.219 -0.734 1 97.56 61 ILE B C 1
ATOM 1615 O O . ILE B 1 61 ? 9.312 -18.266 0.048 1 97.56 61 ILE B O 1
ATOM 1619 N N . ILE B 1 62 ? 8.875 -20.391 -0.495 1 97.56 62 ILE B N 1
ATOM 1620 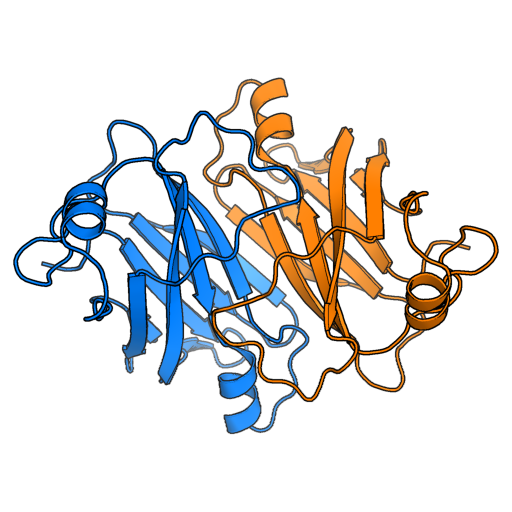C CA . ILE B 1 62 ? 7.965 -20.609 0.626 1 97.56 62 ILE B CA 1
ATOM 1621 C C . ILE B 1 62 ? 8.742 -20.562 1.938 1 97.56 62 ILE B C 1
ATOM 1623 O O . ILE B 1 62 ? 9.844 -21.125 2.033 1 97.56 62 ILE B O 1
ATOM 1627 N N . ASP B 1 63 ? 8.172 -19.828 2.889 1 95.81 63 ASP B N 1
ATOM 1628 C CA . ASP B 1 63 ? 8.758 -19.844 4.227 1 95.81 63 ASP B CA 1
ATOM 1629 C C . ASP B 1 63 ? 8.852 -21.266 4.77 1 95.81 63 ASP B C 1
ATOM 1631 O O . ASP B 1 63 ? 7.832 -21.938 4.957 1 95.81 63 ASP B O 1
ATOM 1635 N N . PRO B 1 64 ? 10 -21.703 5.086 1 93.81 64 PRO B N 1
ATOM 1636 C CA . PRO B 1 64 ? 10.133 -23.078 5.578 1 93.81 64 PRO B CA 1
ATOM 1637 C C . PRO B 1 64 ? 9.477 -23.281 6.941 1 93.81 64 PRO B C 1
ATOM 1639 O O . PRO B 1 64 ? 9.25 -24.422 7.355 1 93.81 64 PRO B O 1
ATOM 1642 N N . LYS B 1 65 ? 9.203 -22.25 7.688 1 93.62 65 LYS B N 1
ATOM 1643 C CA . LYS B 1 65 ? 8.617 -22.344 9.023 1 93.62 65 LYS B CA 1
ATOM 1644 C C . LYS B 1 65 ? 7.094 -22.359 8.953 1 93.62 65 LYS B C 1
ATOM 1646 O O . LYS B 1 65 ? 6.422 -22.438 9.984 1 93.62 65 LYS B O 1
ATOM 1651 N N . LEU B 1 66 ? 6.609 -22.281 7.723 1 94 66 LEU B N 1
ATOM 1652 C CA . LEU B 1 66 ? 5.156 -22.297 7.574 1 94 66 LEU B CA 1
ATOM 1653 C C . LEU B 1 66 ? 4.586 -23.641 8.016 1 94 66 LEU B C 1
ATOM 1655 O O . LEU B 1 66 ? 5.055 -24.688 7.586 1 94 66 LEU B O 1
ATOM 1659 N N . ASN B 1 67 ? 3.584 -23.594 8.906 1 92.38 67 ASN B N 1
ATOM 1660 C CA . ASN B 1 67 ? 3.025 -24.859 9.391 1 92.38 67 ASN B CA 1
ATOM 1661 C C . ASN B 1 67 ? 2.146 -25.531 8.336 1 92.38 67 ASN B C 1
ATOM 1663 O O . ASN B 1 67 ? 1.734 -24.875 7.371 1 92.38 67 ASN B O 1
ATOM 1667 N N . LYS B 1 68 ? 1.869 -26.828 8.555 1 93.19 68 LYS B N 1
ATOM 1668 C CA . LYS B 1 68 ? 1.166 -27.641 7.57 1 93.19 68 LYS B CA 1
ATOM 1669 C C . LYS B 1 68 ? -0.25 -27.125 7.34 1 93.19 6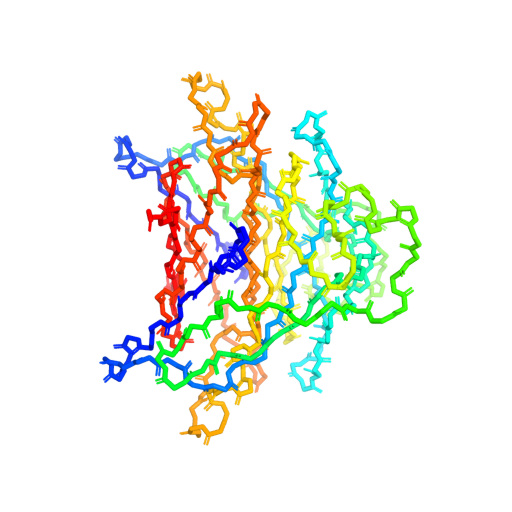8 LYS B C 1
ATOM 1671 O O . LYS B 1 68 ? -0.742 -27.125 6.207 1 93.19 68 LYS B O 1
ATOM 1676 N N . GLY B 1 69 ? -0.97 -26.688 8.359 1 94.25 69 GLY B N 1
ATOM 1677 C CA . GLY B 1 69 ? -2.314 -26.156 8.219 1 94.25 69 GLY B CA 1
ATOM 1678 C C . GLY B 1 69 ? -2.383 -24.922 7.328 1 94.25 69 GLY B C 1
ATOM 1679 O O . GLY B 1 69 ? -3.25 -24.844 6.457 1 94.25 69 GLY B O 1
ATOM 1680 N N . LYS B 1 70 ? -1.445 -24.062 7.609 1 94.25 70 LYS B N 1
ATOM 1681 C CA . LYS B 1 70 ? -1.396 -22.844 6.793 1 94.25 70 LYS B CA 1
ATOM 1682 C C . LYS B 1 70 ? -1.007 -23.172 5.355 1 94.25 70 LYS B C 1
ATOM 1684 O O . LYS B 1 70 ? -1.486 -22.531 4.418 1 94.25 70 LYS B O 1
ATOM 1689 N N . GLN B 1 71 ? -0.14 -24.078 5.133 1 95.06 71 GLN B N 1
ATOM 1690 C CA . GLN B 1 71 ? 0.22 -24.516 3.785 1 95.06 71 GLN B CA 1
ATOM 1691 C C . GLN B 1 71 ? -1.002 -25.016 3.027 1 95.06 71 GLN B C 1
ATOM 1693 O O . GLN B 1 71 ? -1.232 -24.641 1.88 1 95.06 71 GLN B O 1
ATOM 1698 N N . GLU B 1 72 ? -1.733 -25.844 3.652 1 94.62 72 GLU B N 1
ATOM 1699 C CA . GLU B 1 72 ? -2.938 -26.406 3.037 1 94.62 72 GLU B CA 1
ATOM 1700 C C . GLU B 1 72 ? -3.941 -25.297 2.707 1 94.62 72 GLU B C 1
ATOM 1702 O O . GLU B 1 72 ? -4.523 -25.281 1.621 1 94.62 72 GLU B O 1
ATOM 1707 N N . GLU B 1 73 ? -4.117 -24.391 3.623 1 95.19 73 GLU B N 1
ATOM 1708 C CA . GLU B 1 73 ? -5.039 -23.281 3.441 1 95.19 73 GLU B CA 1
ATOM 1709 C C . GLU B 1 73 ? -4.648 -22.438 2.23 1 95.19 73 GLU B C 1
ATOM 1711 O O . GLU B 1 73 ? -5.516 -21.938 1.509 1 95.19 73 GLU B O 1
ATOM 1716 N N . LEU B 1 74 ? -3.381 -22.328 2.01 1 96.06 74 LEU B N 1
ATOM 1717 C CA . LEU B 1 74 ? -2.857 -21.453 0.976 1 96.06 74 LEU B CA 1
ATOM 1718 C C . LEU B 1 74 ? -2.689 -22.188 -0.344 1 96.06 74 LEU B C 1
ATOM 1720 O O . LEU B 1 74 ? -2.254 -21.609 -1.34 1 96.06 74 LEU B O 1
ATOM 1724 N N . GLY B 1 75 ? -3.01 -23.5 -0.344 1 95.75 75 GLY B N 1
ATOM 1725 C CA . GLY B 1 75 ? -2.865 -24.281 -1.557 1 95.75 75 GLY B CA 1
ATOM 1726 C C . GLY B 1 75 ? -1.424 -24.625 -1.876 1 95.75 75 GLY B C 1
ATOM 1727 O O . GLY B 1 75 ? -1.061 -24.781 -3.045 1 95.75 75 GLY B O 1
ATOM 1728 N N . ILE B 1 76 ? -0.553 -24.688 -0.854 1 96.31 76 ILE B N 1
ATOM 1729 C CA . ILE B 1 76 ? 0.857 -25.031 -0.987 1 96.31 76 ILE B CA 1
ATOM 1730 C C . ILE B 1 76 ? 1.041 -26.531 -0.745 1 96.31 76 ILE B C 1
ATOM 1732 O O . ILE B 1 76 ? 0.554 -27.078 0.252 1 96.31 76 ILE B O 1
ATOM 1736 N N . LYS B 1 77 ? 1.618 -27.203 -1.716 1 93.81 77 LYS B N 1
ATOM 1737 C CA . LYS B 1 77 ? 1.929 -28.625 -1.644 1 93.81 77 LYS B CA 1
ATOM 1738 C C . LYS B 1 77 ? 3.373 -28.891 -2.053 1 93.81 77 LYS B C 1
ATOM 1740 O O . LYS B 1 77 ? 3.84 -28.391 -3.074 1 93.81 77 LYS B O 1
ATOM 1745 N N . ASP B 1 78 ? 4.055 -29.703 -1.245 1 91.75 78 ASP B N 1
ATOM 1746 C CA . ASP B 1 78 ? 5.441 -30.062 -1.517 1 91.75 78 ASP B CA 1
ATOM 1747 C C . ASP B 1 78 ? 6.312 -28.828 -1.726 1 91.75 78 ASP B C 1
ATOM 1749 O O . ASP B 1 78 ? 7.066 -28.75 -2.699 1 91.75 78 ASP B O 1
ATOM 1753 N N . ASP B 1 79 ? 6.059 -27.734 -0.933 1 89.38 79 ASP B N 1
ATOM 1754 C CA . ASP B 1 79 ? 6.805 -26.484 -0.886 1 89.38 79 ASP B CA 1
ATOM 1755 C C . ASP B 1 79 ? 6.645 -25.688 -2.188 1 89.38 79 ASP B C 1
ATOM 1757 O O . ASP B 1 79 ? 7.52 -24.906 -2.557 1 89.38 79 ASP B O 1
ATOM 1761 N N . LYS B 1 80 ? 5.578 -26.047 -2.83 1 93.81 80 LYS B N 1
ATOM 1762 C CA . LYS B 1 80 ? 5.23 -25.312 -4.047 1 93.81 80 LYS B CA 1
ATOM 1763 C C . LYS B 1 80 ? 3.822 -24.734 -3.955 1 93.81 80 LYS B C 1
ATOM 1765 O O . LYS B 1 80 ? 2.9 -25.406 -3.486 1 93.81 80 LYS B O 1
ATOM 1770 N N . TRP B 1 81 ? 3.74 -23.531 -4.355 1 96.06 81 TRP B N 1
ATOM 1771 C CA . TRP B 1 81 ? 2.418 -22.906 -4.414 1 96.06 81 TRP B CA 1
ATOM 1772 C C . TRP B 1 81 ? 1.639 -23.406 -5.629 1 96.06 81 TRP B C 1
ATOM 1774 O O . TRP B 1 81 ? 1.778 -22.859 -6.723 1 96.06 81 TRP B O 1
ATOM 1784 N N . LYS B 1 82 ? 0.75 -24.312 -5.465 1 92.62 82 LYS B N 1
ATOM 1785 C CA . LYS B 1 82 ? 0.14 -25.062 -6.566 1 92.62 82 LYS B CA 1
ATOM 1786 C C . LYS B 1 82 ? -1.207 -24.453 -6.953 1 92.62 82 LYS B C 1
ATOM 1788 O O . LYS B 1 82 ? -1.545 -24.391 -8.141 1 92.62 82 LYS B O 1
ATOM 1793 N N . THR B 1 83 ? -1.94 -24.078 -5.941 1 93.44 83 THR B N 1
ATOM 1794 C CA . THR B 1 83 ? -3.281 -23.562 -6.195 1 93.44 83 THR B CA 1
ATOM 1795 C C . THR B 1 83 ? -3.512 -22.266 -5.434 1 93.44 83 THR B C 1
ATOM 1797 O O . THR B 1 83 ? -3.027 -22.109 -4.312 1 93.44 83 THR B O 1
ATOM 1800 N N . LEU B 1 84 ? -4.246 -21.438 -6.094 1 95 84 LEU B N 1
ATOM 1801 C CA . LEU B 1 84 ? -4.613 -20.188 -5.453 1 95 84 LEU B CA 1
ATOM 1802 C C . LEU B 1 84 ? -5.938 -20.312 -4.711 1 95 84 LEU B C 1
ATOM 1804 O O . LEU B 1 84 ? -6.902 -20.859 -5.25 1 95 84 LEU B O 1
ATOM 1808 N N . THR B 1 85 ? -5.977 -19.906 -3.469 1 96.38 85 THR B N 1
ATOM 1809 C CA . THR B 1 85 ? -7.207 -19.906 -2.68 1 96.38 85 THR B CA 1
ATOM 1810 C C . THR B 1 85 ? -7.746 -18.484 -2.525 1 96.38 85 THR B C 1
ATOM 1812 O O . THR B 1 85 ? -6.984 -17.516 -2.588 1 96.38 85 THR B O 1
ATOM 1815 N N . PRO B 1 86 ? -9.062 -18.375 -2.393 1 96.62 86 PRO B N 1
ATOM 1816 C CA . PRO B 1 86 ? -9.633 -17.047 -2.186 1 96.62 86 PRO B CA 1
ATOM 1817 C C . PRO B 1 86 ? -9.117 -16.359 -0.921 1 96.62 86 PRO B C 1
ATOM 1819 O O . PRO B 1 86 ? -8.68 -17.031 0.012 1 96.62 86 PRO B O 1
ATOM 1822 N N . GLY B 1 87 ? -9.188 -15.016 -0.912 1 96 87 GLY B N 1
ATOM 1823 C CA . GLY B 1 87 ? -8.781 -14.258 0.261 1 96 87 GLY B CA 1
ATOM 1824 C C . GLY B 1 87 ? -8.219 -12.891 -0.076 1 96 87 GLY B C 1
ATOM 1825 O O . GLY B 1 87 ? -8.336 -12.43 -1.212 1 96 87 GLY B O 1
ATOM 1826 N N . ILE B 1 88 ? -7.742 -12.234 0.935 1 95.5 88 ILE B N 1
ATOM 1827 C CA . ILE B 1 88 ? -7.066 -10.945 0.806 1 95.5 88 ILE B CA 1
ATOM 1828 C C . ILE B 1 88 ? -5.559 -11.141 0.952 1 95.5 88 ILE B C 1
ATOM 1830 O O . ILE B 1 88 ? -5.094 -11.719 1.936 1 95.5 88 ILE B O 1
ATOM 1834 N N . TYR B 1 89 ? -4.836 -10.656 -0.041 1 95.75 89 TYR B N 1
ATOM 1835 C CA . TYR B 1 89 ? -3.391 -10.844 -0.103 1 95.75 89 TYR B CA 1
ATOM 1836 C C . TYR B 1 89 ? -2.674 -9.5 -0.163 1 95.75 89 TYR B C 1
ATOM 1838 O O . TYR B 1 89 ? -3.297 -8.469 -0.418 1 95.75 89 TYR B O 1
ATOM 1846 N N . LYS B 1 90 ? -1.413 -9.562 0.14 1 96.44 90 LYS B N 1
ATOM 1847 C CA . LYS B 1 90 ? -0.53 -8.406 0.078 1 96.44 90 LYS B CA 1
ATOM 1848 C C . LYS B 1 90 ? 0.845 -8.789 -0.463 1 96.44 90 LYS B C 1
ATOM 1850 O O . LYS B 1 90 ? 1.399 -9.82 -0.088 1 96.44 90 LYS B O 1
ATOM 1855 N N . ILE B 1 91 ? 1.327 -8.008 -1.359 1 97.12 91 ILE B N 1
ATOM 1856 C CA . ILE B 1 91 ? 2.738 -8.078 -1.721 1 97.12 91 ILE B CA 1
ATOM 1857 C C . ILE B 1 91 ? 3.453 -6.809 -1.259 1 97.12 91 ILE B C 1
ATOM 1859 O O . ILE B 1 91 ? 2.965 -5.695 -1.479 1 97.12 91 ILE B O 1
ATOM 1863 N N . ARG B 1 92 ? 4.559 -6.98 -0.589 1 96.81 92 ARG B N 1
ATOM 1864 C CA . ARG B 1 92 ? 5.434 -5.875 -0.212 1 96.81 92 ARG B CA 1
ATOM 1865 C C . ARG B 1 92 ? 6.676 -5.832 -1.098 1 96.81 92 ARG B C 1
ATOM 1867 O O . ARG B 1 92 ? 7.387 -6.828 -1.225 1 96.81 92 ARG B O 1
ATOM 1874 N N . PHE B 1 93 ? 6.934 -4.734 -1.705 1 97.62 93 PHE B N 1
ATOM 1875 C CA . PHE B 1 93 ? 8.133 -4.477 -2.498 1 97.62 93 PHE B CA 1
ATOM 1876 C C . PHE B 1 93 ? 9.086 -3.553 -1.752 1 97.62 93 PHE B C 1
ATOM 1878 O O . PHE B 1 93 ? 8.789 -2.375 -1.549 1 97.62 93 PHE B O 1
ATOM 1885 N N . HIS B 1 94 ? 10.211 -4.027 -1.383 1 96.44 94 HIS B N 1
ATOM 1886 C CA . HIS B 1 94 ? 11.211 -3.221 -0.685 1 96.44 94 HIS B CA 1
ATOM 1887 C C . HIS B 1 94 ? 12 -2.357 -1.66 1 96.44 94 HIS B C 1
ATOM 1889 O O . HIS B 1 94 ? 13.172 -2.631 -1.921 1 96.44 94 HIS B O 1
ATOM 1895 N N . VAL B 1 95 ? 11.43 -1.224 -1.968 1 97 95 VAL B N 1
ATOM 1896 C CA . VAL B 1 95 ? 11.938 -0.454 -3.1 1 97 95 VAL B CA 1
ATOM 1897 C C . VAL B 1 95 ? 13.031 0.499 -2.627 1 97 95 VAL B C 1
ATOM 1899 O O . VAL B 1 95 ? 13.828 0.994 -3.432 1 97 95 VAL B O 1
ATOM 1902 N N . LYS B 1 96 ? 13.078 0.81 -1.367 1 95.5 96 LYS B N 1
ATOM 1903 C CA . LYS B 1 96 ? 14.078 1.747 -0.859 1 95.5 96 LYS B CA 1
ATOM 1904 C C . LYS B 1 96 ? 15.492 1.228 -1.097 1 95.5 96 LYS B C 1
ATOM 1906 O O . LYS B 1 96 ? 16.359 1.964 -1.573 1 95.5 96 LYS B O 1
ATOM 1911 N N . LYS B 1 97 ? 15.68 -0.021 -0.735 1 93.25 97 LYS B N 1
ATOM 1912 C CA . LYS B 1 97 ? 17 -0.62 -0.933 1 93.25 97 LYS B CA 1
ATOM 1913 C C . LYS B 1 97 ? 17.406 -0.558 -2.4 1 93.25 97 LYS B C 1
ATOM 1915 O O . LYS B 1 97 ? 18.578 -0.309 -2.709 1 93.25 97 LYS B O 1
ATOM 1920 N N . TYR B 1 98 ? 16.531 -0.772 -3.266 1 96.06 98 TYR B N 1
ATOM 1921 C CA . TYR B 1 98 ? 16.781 -0.739 -4.703 1 96.06 98 TYR B CA 1
ATOM 1922 C C . TYR B 1 98 ? 17.25 0.637 -5.145 1 96.06 98 TYR B C 1
ATOM 1924 O O . TYR B 1 98 ? 18.281 0.754 -5.832 1 96.06 98 TYR B O 1
ATOM 1932 N N . PHE B 1 99 ? 16.594 1.675 -4.758 1 95.81 99 PHE B N 1
ATOM 1933 C CA . PHE B 1 99 ? 16.953 3.035 -5.141 1 95.81 99 PHE B CA 1
ATOM 1934 C C . PHE B 1 99 ? 18.25 3.461 -4.473 1 95.81 99 PHE B C 1
ATOM 1936 O O . PHE B 1 99 ? 19.062 4.168 -5.074 1 95.81 99 PHE B O 1
ATOM 1943 N N . GLN B 1 100 ? 18.422 3.016 -3.252 1 93.62 100 GLN B N 1
ATOM 1944 C CA . GLN B 1 100 ? 19.656 3.348 -2.535 1 93.62 100 GLN B CA 1
ATOM 1945 C C . GLN B 1 100 ? 20.875 2.791 -3.254 1 93.62 100 GLN B C 1
ATOM 1947 O O . GLN B 1 100 ? 21.906 3.459 -3.338 1 93.62 100 GLN B O 1
ATOM 1952 N N . LYS B 1 101 ? 20.766 1.572 -3.727 1 94.38 101 LYS B N 1
ATOM 1953 C CA . LYS B 1 101 ? 21.844 0.951 -4.477 1 94.38 101 LYS B CA 1
ATOM 1954 C C . LYS B 1 101 ? 22.203 1.776 -5.711 1 94.38 101 LYS B C 1
ATOM 1956 O O . LYS B 1 101 ? 23.359 1.804 -6.129 1 94.38 101 LYS B O 1
ATOM 1961 N N . ALA B 1 102 ? 21.219 2.43 -6.242 1 92.69 102 ALA B N 1
ATOM 1962 C CA . ALA B 1 102 ? 21.422 3.25 -7.434 1 92.69 102 ALA B CA 1
ATOM 1963 C C . ALA B 1 102 ? 21.828 4.672 -7.055 1 92.69 102 ALA B C 1
ATOM 1965 O O . ALA B 1 102 ? 21.984 5.531 -7.926 1 92.69 102 ALA B O 1
ATOM 1966 N N . GLY B 1 103 ? 21.859 5 -5.723 1 94.31 103 GLY B N 1
ATOM 1967 C CA . GLY B 1 103 ? 22.281 6.316 -5.262 1 94.31 103 GLY B CA 1
ATOM 1968 C C . GLY B 1 103 ? 21.172 7.355 -5.359 1 94.31 103 GLY B C 1
ATOM 1969 O O . GLY B 1 103 ? 21.453 8.555 -5.473 1 94.31 103 GLY B O 1
ATOM 1970 N N . THR B 1 104 ? 20.016 6.91 -5.445 1 94.62 104 THR B N 1
ATOM 1971 C CA . THR B 1 104 ? 18.891 7.824 -5.566 1 94.62 104 THR B CA 1
ATOM 1972 C C . THR B 1 104 ? 17.938 7.684 -4.371 1 94.62 104 THR B C 1
ATOM 1974 O O . THR B 1 104 ? 17.719 6.574 -3.885 1 94.62 104 THR B O 1
ATOM 1977 N N . ALA B 1 105 ? 17.406 8.812 -3.896 1 93.81 105 ALA B N 1
ATOM 1978 C CA . ALA B 1 105 ? 16.406 8.805 -2.828 1 93.81 105 ALA B CA 1
ATOM 1979 C C . ALA B 1 105 ? 15.031 8.406 -3.365 1 93.81 105 ALA B C 1
ATOM 1981 O O . ALA B 1 105 ? 14.789 8.461 -4.574 1 93.81 105 ALA B O 1
ATOM 1982 N N . THR B 1 106 ? 14.234 7.957 -2.539 1 96.19 106 THR B N 1
ATOM 1983 C CA . THR B 1 106 ? 12.867 7.617 -2.9 1 96.19 106 THR B CA 1
ATOM 1984 C C . THR B 1 106 ? 11.891 8.086 -1.824 1 96.19 106 THR B C 1
ATOM 1986 O O . THR B 1 106 ? 12.25 8.164 -0.647 1 96.19 106 THR B O 1
ATOM 1989 N N . PHE B 1 107 ? 10.719 8.43 -2.232 1 97.62 107 PHE B N 1
ATOM 1990 C CA . PHE B 1 107 ? 9.641 8.836 -1.345 1 97.62 107 PHE B CA 1
ATOM 1991 C C . PHE B 1 107 ? 9.016 7.633 -0.649 1 97.62 107 PHE B C 1
ATOM 1993 O O . PHE B 1 107 ? 8.312 7.781 0.352 1 97.62 107 PHE B O 1
ATOM 2000 N N . PHE B 1 108 ? 9.266 6.383 -1.12 1 97.38 108 PHE B N 1
ATOM 2001 C CA . PHE B 1 108 ? 8.617 5.168 -0.649 1 97.38 108 PHE B CA 1
ATOM 2002 C C . PHE B 1 108 ? 9.625 4.227 -0.007 1 97.38 108 PHE B C 1
ATOM 2004 O O . PHE B 1 108 ? 10.469 3.645 -0.697 1 97.38 108 PHE B O 1
ATOM 2011 N N . PRO B 1 109 ? 9.531 3.969 1.258 1 95.62 109 PRO B N 1
ATOM 2012 C CA . PRO B 1 109 ? 10.43 2.98 1.867 1 95.62 109 PRO B CA 1
ATOM 2013 C C . PRO B 1 109 ? 10.141 1.556 1.396 1 95.62 109 PRO B C 1
ATOM 2015 O O . PRO B 1 109 ? 11.07 0.768 1.203 1 95.62 109 PRO B O 1
ATOM 2018 N N . PHE B 1 110 ? 8.898 1.245 1.204 1 96.31 110 PHE B N 1
ATOM 2019 C CA . PHE B 1 110 ? 8.375 0.056 0.539 1 96.31 110 PHE B CA 1
ATOM 2020 C C . PHE B 1 110 ? 6.98 0.311 -0.015 1 96.31 110 PHE B C 1
ATOM 2022 O O . PHE B 1 110 ? 6.379 1.352 0.258 1 96.31 110 PHE B O 1
ATOM 2029 N N . VAL B 1 111 ? 6.555 -0.555 -0.902 1 97.5 111 VAL B N 1
ATOM 2030 C CA . VAL B 1 111 ? 5.227 -0.465 -1.499 1 97.5 111 VAL B CA 1
ATOM 2031 C C . VAL B 1 111 ? 4.418 -1.713 -1.151 1 97.5 111 VAL B C 1
ATOM 2033 O O . VAL B 1 111 ? 4.875 -2.838 -1.366 1 97.5 111 VAL B O 1
ATOM 2036 N N . ASP B 1 112 ? 3.293 -1.525 -0.552 1 96.44 112 ASP B N 1
ATOM 2037 C CA . ASP B 1 112 ? 2.352 -2.613 -0.306 1 96.44 112 ASP B CA 1
ATOM 2038 C C . ASP B 1 112 ? 1.202 -2.584 -1.312 1 96.44 112 ASP B C 1
ATOM 2040 O O . ASP B 1 112 ? 0.524 -1.564 -1.458 1 96.44 112 ASP B O 1
ATOM 2044 N N . ILE B 1 113 ? 1.06 -3.633 -2.023 1 98.06 113 ILE B N 1
ATOM 2045 C CA . ILE B 1 113 ? -0.115 -3.791 -2.875 1 98.06 113 ILE B CA 1
ATOM 2046 C C . ILE B 1 113 ? -1.053 -4.836 -2.273 1 98.06 113 ILE B C 1
ATOM 2048 O O . ILE B 1 113 ? -0.698 -6.012 -2.174 1 98.06 113 ILE B O 1
ATOM 2052 N N . ILE B 1 114 ? -2.225 -4.402 -1.834 1 96.69 114 ILE B N 1
ATOM 2053 C CA . ILE B 1 114 ? -3.234 -5.285 -1.263 1 96.69 114 ILE B CA 1
ATOM 2054 C C . ILE B 1 114 ? -4.312 -5.582 -2.305 1 96.69 114 ILE B C 1
ATOM 2056 O O . ILE B 1 114 ? -4.793 -4.672 -2.984 1 96.69 114 ILE B O 1
ATOM 2060 N N . PHE B 1 115 ? -4.68 -6.832 -2.439 1 97.31 115 PHE B N 1
ATOM 2061 C CA . PHE B 1 115 ? -5.66 -7.207 -3.449 1 97.31 115 PHE B CA 1
ATOM 2062 C C . PHE B 1 115 ? -6.508 -8.383 -2.975 1 97.31 115 PHE B C 1
ATOM 2064 O O . PHE B 1 115 ? -6.117 -9.102 -2.055 1 97.31 115 PHE B O 1
ATOM 2071 N N . GLN B 1 116 ? -7.641 -8.5 -3.586 1 96.25 116 GLN B N 1
ATOM 2072 C CA . GLN B 1 116 ? -8.562 -9.57 -3.211 1 96.25 116 GLN B CA 1
ATOM 2073 C C . GLN B 1 116 ? -8.688 -10.609 -4.324 1 96.25 116 GLN B C 1
ATOM 2075 O O . GLN B 1 116 ? -8.727 -10.258 -5.504 1 96.25 116 GLN B O 1
ATOM 2080 N N . ILE B 1 117 ? -8.672 -11.828 -3.959 1 96.12 117 ILE B N 1
ATOM 2081 C CA . ILE B 1 117 ? -8.945 -12.961 -4.832 1 96.12 117 ILE B CA 1
ATOM 2082 C C . ILE B 1 117 ? -10.328 -13.531 -4.52 1 96.12 117 ILE B C 1
ATOM 2084 O O . ILE B 1 117 ? -10.539 -14.133 -3.459 1 96.12 117 ILE B O 1
ATOM 2088 N N . ASP B 1 118 ? -11.188 -13.461 -5.465 1 94.25 118 ASP B N 1
ATOM 2089 C CA . ASP B 1 118 ? -12.578 -13.859 -5.246 1 94.25 118 ASP B CA 1
ATOM 2090 C C . ASP B 1 118 ? -12.742 -15.367 -5.391 1 94.25 118 ASP B C 1
ATOM 2092 O O . ASP B 1 118 ? -11.836 -16.047 -5.879 1 94.25 118 ASP B O 1
ATOM 2096 N N . ASP B 1 119 ? -13.883 -15.844 -4.934 1 93.06 119 ASP B N 1
ATOM 2097 C CA . ASP B 1 119 ? -14.266 -17.25 -5.047 1 93.06 119 ASP B CA 1
ATOM 2098 C C . ASP B 1 119 ? -15.258 -17.453 -6.191 1 93.06 119 ASP B C 1
ATOM 2100 O O . ASP B 1 119 ? -16.359 -16.906 -6.18 1 93.06 119 ASP B O 1
ATOM 2104 N N . PRO B 1 120 ? -14.953 -18.281 -7.117 1 93.94 120 PRO B N 1
ATOM 2105 C CA . PRO B 1 120 ? -13.703 -19.016 -7.312 1 93.94 120 PRO B CA 1
ATOM 2106 C C . PRO B 1 120 ? -12.586 -18.156 -7.887 1 93.94 120 PRO B C 1
ATOM 2108 O O . PRO B 1 120 ? -12.852 -17.172 -8.594 1 93.94 120 PRO B O 1
ATOM 2111 N N . PRO B 1 121 ? -11.43 -18.5 -7.574 1 94 121 PRO B N 1
ATOM 2112 C CA . PRO B 1 121 ? -10.312 -17.734 -8.133 1 94 121 PRO B CA 1
ATOM 2113 C C . PRO B 1 121 ? -10.062 -18.047 -9.609 1 94 121 PRO B C 1
ATOM 2115 O O . PRO B 1 121 ? -10.383 -19.141 -10.078 1 94 121 PRO B O 1
ATOM 2118 N N . GLU B 1 122 ? -9.508 -17.016 -10.281 1 92 122 GLU B N 1
ATOM 2119 C CA . GLU B 1 122 ? -8.875 -17.328 -11.555 1 92 122 GLU B CA 1
ATOM 2120 C C . GLU B 1 122 ? -7.578 -18.109 -11.344 1 92 122 GLU B C 1
ATOM 2122 O O . GLU B 1 122 ? -7.07 -18.203 -10.227 1 92 122 GLU B O 1
ATOM 2127 N N . ASN B 1 123 ? -7.074 -18.656 -12.383 1 87.38 123 ASN B N 1
ATOM 2128 C CA . ASN B 1 123 ? -5.902 -19.516 -12.281 1 87.38 123 ASN B CA 1
ATOM 2129 C C . ASN B 1 123 ? -4.633 -18.719 -12.008 1 87.38 123 ASN B C 1
ATOM 213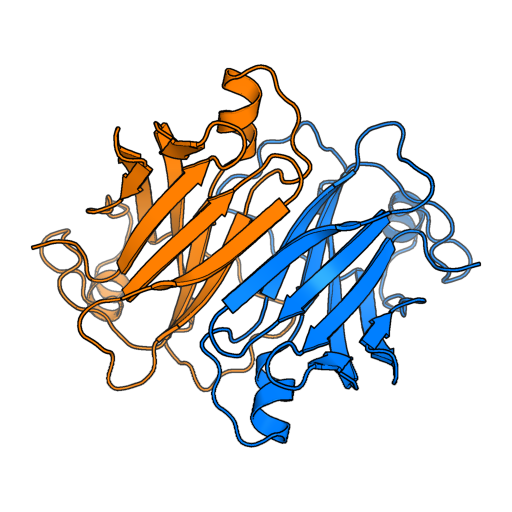1 O O . ASN B 1 123 ? -3.662 -19.25 -11.469 1 87.38 123 ASN B O 1
ATOM 2135 N N . HIS B 1 124 ? -4.672 -17.484 -12.492 1 94 124 HIS B N 1
ATOM 2136 C CA . HIS B 1 124 ? -3.441 -16.719 -12.391 1 94 124 HIS B CA 1
ATOM 2137 C C . HIS B 1 124 ? -3.736 -15.234 -12.172 1 94 124 HIS B C 1
ATOM 2139 O O . HIS B 1 124 ? -4.664 -14.68 -12.766 1 94 124 HIS B O 1
ATOM 2145 N N . TYR B 1 125 ? -2.93 -14.633 -11.352 1 96.75 125 TYR B N 1
ATOM 2146 C CA . TYR B 1 125 ? -2.977 -13.195 -11.102 1 96.75 125 TYR B CA 1
ATOM 2147 C C . TYR B 1 125 ? -1.603 -12.562 -11.281 1 96.75 125 TYR B C 1
ATOM 2149 O O . TYR B 1 125 ? -0.616 -13.031 -10.711 1 96.75 125 TYR B O 1
ATOM 2157 N N . HIS B 1 126 ? -1.535 -11.555 -12.125 1 97.75 126 HIS B N 1
ATOM 2158 C CA . HIS B 1 126 ? -0.312 -10.789 -12.344 1 97.75 126 HIS B CA 1
ATOM 2159 C C . HIS B 1 126 ? -0.417 -9.398 -11.727 1 97.75 126 HIS B C 1
ATOM 2161 O O . HIS B 1 126 ? -1.352 -8.656 -12.023 1 97.75 126 HIS B O 1
ATOM 2167 N N . ILE B 1 127 ? 0.509 -9.039 -10.812 1 98.38 127 ILE B N 1
ATOM 2168 C CA . ILE B 1 127 ? 0.51 -7.766 -10.102 1 98.38 127 ILE B CA 1
ATOM 2169 C C . ILE B 1 127 ? 1.714 -6.934 -10.531 1 98.38 127 ILE B C 1
ATOM 2171 O O . ILE B 1 127 ? 2.795 -7.039 -9.945 1 98.38 127 ILE B O 1
ATOM 2175 N N . PRO B 1 128 ? 1.532 -6.062 -11.477 1 98.5 128 PRO B N 1
ATOM 2176 C CA . PRO B 1 128 ? 2.631 -5.195 -11.914 1 98.5 128 PRO B CA 1
ATOM 2177 C C . PRO B 1 128 ? 2.809 -3.969 -11.023 1 98.5 128 PRO B C 1
ATOM 2179 O O . PRO B 1 128 ? 1.844 -3.492 -10.422 1 98.5 128 PRO B O 1
ATOM 2182 N N . LEU B 1 129 ? 4.051 -3.516 -10.945 1 98.81 129 LEU B N 1
ATOM 2183 C CA . LEU B 1 129 ? 4.426 -2.262 -10.305 1 98.81 129 LEU B CA 1
ATOM 2184 C C . LEU B 1 129 ? 5.254 -1.394 -11.25 1 98.81 129 LEU B C 1
ATOM 2186 O O . LEU B 1 129 ? 6.41 -1.709 -11.539 1 98.81 129 LEU B O 1
ATOM 2190 N N . LEU B 1 130 ? 4.633 -0.355 -11.82 1 98.88 130 LEU B N 1
ATOM 2191 C CA . LEU B 1 130 ? 5.379 0.69 -12.508 1 98.88 130 LEU B CA 1
ATOM 2192 C C . LEU B 1 130 ? 5.914 1.719 -11.516 1 98.88 130 LEU B C 1
ATOM 2194 O O . LEU B 1 130 ? 5.141 2.455 -10.898 1 98.88 130 LEU B O 1
ATOM 2198 N N . LEU B 1 131 ? 7.219 1.783 -11.391 1 98.75 131 LEU B N 1
ATOM 2199 C CA . LEU B 1 131 ? 7.836 2.4 -10.219 1 98.75 131 LEU B CA 1
ATOM 2200 C C . LEU B 1 131 ? 8.742 3.557 -10.633 1 98.75 131 LEU B C 1
ATOM 2202 O O . LEU B 1 131 ? 9.547 3.42 -11.555 1 98.75 131 LEU B O 1
ATOM 2206 N N . SER B 1 132 ? 8.586 4.688 -10.078 1 98.25 132 SER B N 1
ATOM 2207 C CA . SER B 1 132 ? 9.57 5.758 -10 1 98.25 132 SER B CA 1
ATOM 2208 C C . SER B 1 132 ? 9.898 6.109 -8.555 1 98.25 132 SER B C 1
ATOM 2210 O O . SER B 1 132 ? 9.281 5.574 -7.625 1 98.25 132 SER B O 1
ATOM 2212 N N . ASN B 1 133 ? 10.859 7.016 -8.336 1 96.69 133 ASN B N 1
ATOM 2213 C CA . ASN B 1 133 ? 11.273 7.359 -6.98 1 96.69 133 ASN B CA 1
ATOM 2214 C C . ASN B 1 133 ? 10.18 8.125 -6.238 1 96.69 133 ASN B C 1
ATOM 2216 O O . ASN B 1 133 ? 10.188 8.188 -5.008 1 96.69 133 ASN B O 1
ATOM 2220 N N . HIS B 1 134 ? 9.195 8.742 -7.051 1 97.75 134 HIS B N 1
ATOM 2221 C CA . HIS B 1 134 ? 8.195 9.57 -6.379 1 97.75 134 HIS B CA 1
ATOM 2222 C C . HIS B 1 134 ? 6.789 9.227 -6.848 1 97.75 134 HIS B C 1
ATOM 2224 O O . HIS B 1 134 ? 5.844 9.977 -6.582 1 97.75 134 HIS B O 1
ATOM 2230 N N . SER B 1 135 ? 6.672 8.109 -7.547 1 98.62 135 SER B N 1
ATOM 2231 C CA . SER B 1 135 ? 5.359 7.664 -7.996 1 98.62 135 SER B CA 1
ATOM 2232 C C . SER B 1 135 ? 5.344 6.16 -8.25 1 98.62 135 SER B C 1
ATOM 2234 O O . SER B 1 135 ? 6.391 5.551 -8.469 1 98.62 135 SER B O 1
ATOM 2236 N N . TYR B 1 136 ? 4.137 5.602 -8.141 1 98.88 136 TYR B N 1
ATOM 2237 C CA . TYR B 1 136 ? 3.992 4.246 -8.664 1 98.88 136 TYR B CA 1
ATOM 2238 C C . TYR B 1 136 ? 2.553 3.975 -9.078 1 98.88 136 TYR B C 1
ATOM 2240 O O . TYR B 1 136 ? 1.634 4.688 -8.664 1 98.88 136 TYR B O 1
ATOM 2248 N N . THR B 1 137 ? 2.424 3.018 -9.992 1 98.75 137 THR B N 1
ATOM 2249 C CA . THR B 1 137 ? 1.154 2.521 -10.516 1 98.75 137 THR B CA 1
ATOM 2250 C C . THR B 1 137 ? 1.09 0.999 -10.43 1 98.75 137 THR B C 1
ATOM 2252 O O . THR B 1 137 ? 2.088 0.315 -10.664 1 98.75 137 THR B O 1
ATOM 2255 N N . THR B 1 138 ? -0.005 0.514 -10.008 1 98.81 138 THR B N 1
ATOM 2256 C CA . THR B 1 138 ? -0.279 -0.918 -10.07 1 98.81 138 THR B CA 1
ATOM 2257 C C . THR B 1 138 ? -1.662 -1.18 -10.656 1 98.81 138 THR B C 1
ATOM 2259 O O . THR B 1 138 ? -2.494 -0.273 -10.727 1 98.81 138 THR B O 1
ATOM 2262 N N . TYR B 1 139 ? -1.85 -2.381 -11.156 1 98.31 139 TYR B N 1
ATOM 2263 C CA . TYR B 1 139 ? -3.121 -2.814 -11.719 1 98.31 139 TYR B CA 1
ATOM 2264 C C . TYR B 1 139 ? -3.209 -4.336 -11.766 1 98.31 139 TYR B C 1
ATOM 2266 O O . TYR B 1 139 ? -2.207 -5.027 -11.555 1 98.31 139 TYR B O 1
ATOM 2274 N N . ARG B 1 140 ? -4.406 -4.812 -11.867 1 97.38 140 ARG B N 1
ATOM 2275 C CA . ARG B 1 140 ? -4.582 -6.238 -12.125 1 97.38 140 ARG B CA 1
ATOM 2276 C C . ARG B 1 140 ? -4.141 -6.602 -13.539 1 97.38 140 ARG B C 1
ATOM 2278 O O . ARG B 1 140 ? -4.828 -6.281 -14.508 1 97.38 140 ARG B O 1
ATOM 2285 N N . GLY B 1 141 ? -2.959 -7.246 -13.586 1 91.62 141 GLY B N 1
ATOM 2286 C CA . GLY B 1 141 ? -2.443 -7.645 -14.883 1 91.62 141 GLY B CA 1
ATOM 2287 C C . GLY B 1 141 ? -3.027 -8.953 -15.383 1 91.62 141 GLY B C 1
ATOM 2288 O O . GLY B 1 141 ? -3.689 -9.672 -14.633 1 91.62 141 GLY B O 1
ATOM 2289 N N . SER B 1 142 ? -2.91 -9.211 -16.719 1 83.25 142 SER B N 1
ATOM 2290 C CA . SER B 1 142 ? -3.373 -10.453 -17.344 1 83.25 142 SER B CA 1
ATOM 2291 C C . SER B 1 142 ? -2.238 -11.461 -17.484 1 83.25 142 SER B C 1
ATOM 2293 O O . SER B 1 142 ? -1.065 -11.078 -17.516 1 83.25 142 SER B O 1
#

pLDDT: mean 93.79, std 7.49, range [60.69, 98.88]

Secondary structure (DSSP, 8-state):
---SEEEEEEETTTTEE--S-EEEEEEEES-SSS---S----PPPSEEEE--TTSEESS-EE-TT--HHHHHHTTEETTEE----SEEEEEEE-HHHHHHHTT---S-S-EEEEEEEPSSPPS-EEEEEEE-SSEEEEE-B-/---SEEEEEEETTTTEE--S-EEEEEEEES-SSS---S----PPPSEEEE--TTSEESS-EE-TT--HHHHHHTTEETTEE----SEEEEEEE-HHHHHHHTT---S-S-EEEEEEEPSSPPS-EEEEEEE-SSEEEEE-B-

Sequence (284 aa):
MADPVTCHILDTTKGKPAFDVDCAIFQLSPSVDVVLDNEIGNERPFAVAKTNDDGRIPYWIIDPKLNKGKQEELGIKDDKWKTLTPGIYKIRFHVKKYFQKAGTATFFPFVDIIFQIDDPPENHYHIPLLLSNHSYTTYRGSMADPVTCHILDTTKGKPAFDVDCAIFQLSPSVDVVLDNEIGNERPFAVAKTNDDGRIPYWIIDPKLNKGKQEELGIKDDKWKTLTPGIYKIRFHVKKYFQKAGTATFFPFVDIIFQIDDPPENHYHIPLLLSNHSYTTYRGS

Radius of gyration: 18.52 Å; Cα contacts (8 Å, |Δi|>4): 694; chains: 2; bounding box: 45×56×44 Å

Foldseek 3Di:
DFAQEKEWEAAPVVRATQFFWKKFKWFQWLDPPDDDPPDGDDTDGQWIDTQHRRNMDRATQGDPPDDPVVCVSQCHDPRGRQAGGWGKMKMKTQCQVSQVVVVHAAPDRIDIDIDTADVPGDSHWYWYWYDYRYDIDIDTDD/DFAQEKEWEQAPVVRATQFFWKKFKWFQWLDPPDDDPPDGDDTDGQWIDTQHRRNMDRATQGDPPDDPVVCVSQCHDPRGRQAGGWGKMKMKTQCQVSQVVVVHAAPDRIDIDIDTADVPGDRHWYWYWYDYRYDIDIDTDD

Organism: Komagataella pastoris (NCBI:txid4922)

InterPro domains:
  IPR014306 Hydroxyisourate hydrolase [TIGR02962] (3-142)
  IPR014306 Hydroxyisourate hydrolase [cd05822] (4-142)
  IPR023416 Transthyretin/hydroxyisourate hydrolase domain [PF00576] (5-141)
  IPR023416 Transthyretin/hydroxyisourate hydrolase domain [PTHR10395] (3-142)
  IPR023416 Transthyretin/hydroxyisourate hydrolase domain [SM00095] (4-141)
  IPR036817 Transthyretin/hydroxyisourate hydrolase domain superfamily [G3DSA:2.60.40.180] (1-140)
  IPR036817 Transthyretin/hydroxyisourate hydrolase domain superfamily [SSF49472] (2-142)

Nearest PDB structures (foldseek):
  1etb-assembly1_2  TM=8.763E-01  e=3.369E-11  Homo sapiens
  1thc-assembly1_B-2  TM=8.502E-01  e=7.486E-11  Homo sapiens
  4ydn-assembly1_B-2  TM=8.697E-01  e=1.571E-10  Homo sapiens
  1bz8-assembly1_B-2  TM=8.522E-01  e=7.486E-11  Homo sapiens
  8w1n-assembly1_B-2  TM=8.597E-01  e=1.865E-10  Homo sapiens